Protein AF-X7ZCA7-F1 (afdb_monomer)

InterPro domains:
  IPR000358 Ribonucleotide reductase small subunit family [PF00268] (28-206)
  IPR009078 Ferritin-like superfamily [SSF47240] (17-208)
  IPR012348 Ribonucleotide reductase-like [G3DSA:1.10.620.20] (4-210)
  IPR033908 R2-like ligand binding oxidase [cd07911] (12-208)

Secondary structure (DSSP, 8-state):
------GGGSTT---TTSHHHHHHHHHHHT---GGGS--TTHHHHHHHS-HHHHHHHHHHHHHHHHHHHHHHHHTHHHHHHHHHTT-HHHHHHHHHHHHHHHHHHHHHHHHHHHHT--S--THHHHT-HHHHHIIIIIHHHHHHGGGT---HHHHHHHHIIIIIIIIIIIIHHHHHHHHHHHGGGT--HHHHHHHHHHHHHHHHHTT-----TT-PPPP-----------

Nearest PDB structures (foldseek):
  3ee4-assembly1_A-2  TM=1.002E+00  e=1.181E-22  Mycobacterium tuberculosis
  4ac8-assembly2_A  TM=1.002E+00  e=4.880E-22  Mycobacterium tuberculosis H37Rv
  7qbp-assembly1_A-2  TM=9.976E-01  e=2.025E-20  Saccharopolyspora erythraea NRRL 2338
  6f6l-assembly1_B  TM=9.578E-01  e=8.212E-13  Geobacillus kaustophilus HTA426
  6qk1-assembly1_A-2  TM=9.567E-01  e=2.381E-12  Geobacillus kaustophilus HTA426

Organism: NCBI:txid1299334

Foldseek 3Di:
DDDDDDQQPDPPGDDCVDLLNVLVVVCVVLPDALVPQDQQQQQVLLVVDDPVLNLVVLLLLLLQLLLLVLLLVLLVLVLVLCVVVVNVSNNSSSVSLSVLSVSLNVNSVVNCVSNPPDDDSVVSCPPPVVSCCLRVPQQNVLRVVSVVPSDPVSLQSNCCSRLCPSLVPVLVVSLVVLCVSPVVVVHRSSSPVSSVSSVSSSVSSNVDGPDDPPPDPPPPDPPDDDDDDD

Structure (mmCIF, N/CA/C/O backbone):
data_AF-X7ZCA7-F1
#
_entry.id   AF-X7ZCA7-F1
#
loop_
_atom_site.group_PDB
_atom_site.id
_atom_site.type_symbol
_atom_site.label_atom_id
_atom_site.label_alt_id
_atom_site.label_comp_id
_atom_site.label_asym_id
_atom_site.label_entity_id
_atom_site.label_seq_id
_atom_site.pdbx_PDB_ins_code
_atom_site.Cartn_x
_atom_site.Cartn_y
_atom_site.Cartn_z
_atom_site.occupancy
_atom_site.B_iso_or_equiv
_atom_site.auth_seq_id
_atom_site.auth_comp_id
_atom_site.auth_asym_id
_atom_site.auth_atom_id
_atom_site.pdbx_PDB_model_num
ATOM 1 N N . MET A 1 1 ? 6.785 5.639 -26.277 1.00 62.44 1 MET A N 1
ATOM 2 C CA . MET A 1 1 ? 7.451 4.609 -27.114 1.00 62.44 1 MET A CA 1
ATOM 3 C C . MET A 1 1 ? 6.426 3.811 -27.917 1.00 62.44 1 MET A C 1
ATOM 5 O O . MET A 1 1 ? 5.410 3.411 -27.356 1.00 62.44 1 MET A O 1
ATOM 9 N N . THR A 1 2 ? 6.688 3.549 -29.200 1.00 85.56 2 THR A N 1
ATOM 10 C CA . THR A 1 2 ? 5.848 2.678 -30.049 1.00 85.56 2 THR A CA 1
ATOM 11 C C . THR A 1 2 ? 6.243 1.212 -29.846 1.00 85.56 2 THR A C 1
ATOM 13 O O . THR A 1 2 ? 7.428 0.892 -29.832 1.00 85.56 2 THR A O 1
ATOM 16 N N . ARG A 1 3 ? 5.269 0.309 -29.674 1.00 94.31 3 ARG A N 1
ATOM 17 C CA . ARG A 1 3 ? 5.522 -1.132 -29.492 1.00 94.31 3 ARG A CA 1
ATOM 18 C C . ARG A 1 3 ? 6.069 -1.746 -30.784 1.00 94.31 3 ARG A C 1
ATOM 20 O O . ARG A 1 3 ? 5.435 -1.624 -31.825 1.00 94.31 3 ARG A O 1
ATOM 27 N N . THR A 1 4 ? 7.205 -2.439 -30.706 1.00 94.44 4 THR A N 1
ATOM 28 C CA . THR A 1 4 ? 7.854 -3.080 -31.870 1.00 94.44 4 THR A CA 1
ATOM 29 C C . THR A 1 4 ? 8.024 -4.594 -31.729 1.00 94.44 4 THR A C 1
ATOM 31 O O . THR A 1 4 ? 8.228 -5.276 -32.730 1.00 94.44 4 THR A O 1
ATOM 34 N N . ARG A 1 5 ? 7.953 -5.134 -30.504 1.00 94.50 5 ARG A N 1
ATOM 35 C CA . ARG A 1 5 ? 8.133 -6.560 -30.178 1.00 94.50 5 ARG A CA 1
ATOM 36 C C . ARG A 1 5 ? 7.235 -6.970 -29.005 1.00 94.50 5 ARG A C 1
ATOM 38 O O . ARG A 1 5 ? 6.673 -6.110 -28.329 1.00 94.50 5 ARG A O 1
ATOM 45 N N . TYR A 1 6 ? 7.143 -8.278 -28.763 1.00 96.81 6 TYR A N 1
ATOM 46 C CA . TYR A 1 6 ? 6.406 -8.878 -27.648 1.00 96.81 6 TYR A CA 1
ATOM 47 C C . TYR A 1 6 ? 7.334 -9.805 -26.856 1.00 96.81 6 TYR A C 1
ATOM 49 O O . TYR A 1 6 ? 7.776 -10.822 -27.389 1.00 96.81 6 TYR A O 1
ATOM 57 N N . GLY A 1 7 ? 7.635 -9.458 -25.597 1.00 94.44 7 GLY A N 1
ATOM 58 C CA . GLY A 1 7 ? 8.550 -10.233 -24.745 1.00 94.44 7 GLY A CA 1
ATOM 59 C C . GLY A 1 7 ? 8.069 -11.662 -24.473 1.00 94.44 7 GLY A C 1
ATOM 60 O O . GLY A 1 7 ? 8.870 -12.588 -24.444 1.00 94.44 7 GLY A O 1
ATOM 61 N N . SER A 1 8 ? 6.752 -11.864 -24.390 1.00 97.50 8 SER A N 1
ATOM 62 C CA . SER A 1 8 ? 6.128 -13.180 -24.201 1.00 97.50 8 SER A CA 1
ATOM 63 C C . SER A 1 8 ? 6.289 -14.138 -25.389 1.00 97.50 8 SER A C 1
ATOM 65 O O . SER A 1 8 ? 6.090 -15.338 -25.224 1.00 97.50 8 SER A O 1
ATOM 67 N N . LEU A 1 9 ? 6.648 -13.632 -26.575 1.00 97.94 9 LEU A N 1
ATOM 68 C CA . LEU A 1 9 ? 6.869 -14.432 -27.787 1.00 97.94 9 LEU A CA 1
ATOM 69 C C . LEU A 1 9 ? 8.359 -14.711 -28.051 1.00 97.94 9 LEU A C 1
ATOM 71 O O . LEU A 1 9 ? 8.707 -15.255 -29.100 1.00 97.94 9 LEU A O 1
ATOM 75 N N . ALA A 1 10 ? 9.254 -14.308 -27.143 1.00 96.50 10 ALA A N 1
ATOM 76 C CA . ALA A 1 10 ? 10.680 -14.576 -27.272 1.00 96.50 10 ALA A CA 1
ATOM 77 C C . ALA A 1 10 ? 10.978 -16.086 -27.196 1.00 96.50 10 ALA A C 1
ATOM 79 O O . ALA A 1 10 ? 10.265 -16.854 -26.547 1.00 96.50 10 ALA A O 1
ATOM 80 N N . ALA A 1 11 ? 12.058 -16.521 -27.851 1.00 96.81 11 ALA A N 1
ATOM 81 C CA . ALA A 1 11 ? 12.520 -17.903 -27.756 1.00 96.81 11 ALA A CA 1
ATOM 82 C C . ALA A 1 11 ? 12.809 -18.271 -26.289 1.00 96.81 11 ALA A C 1
ATOM 84 O O . ALA A 1 11 ? 13.478 -17.520 -25.586 1.00 96.81 11 ALA A O 1
ATOM 85 N N . GLY A 1 12 ? 12.300 -19.420 -25.838 1.00 95.25 12 GLY A N 1
ATOM 86 C CA . GLY A 1 12 ? 12.395 -19.850 -24.437 1.00 95.25 12 GLY A CA 1
ATOM 87 C C . GLY A 1 12 ? 11.300 -19.298 -23.513 1.00 95.25 12 GLY A C 1
ATOM 88 O O . GLY A 1 12 ? 11.184 -19.778 -22.391 1.00 95.25 12 GLY A O 1
ATOM 89 N N . GLY A 1 13 ? 10.458 -18.369 -23.981 1.00 97.00 13 GLY A N 1
ATOM 90 C CA . GLY A 1 13 ? 9.348 -17.818 -23.202 1.00 97.00 13 GLY A CA 1
ATOM 91 C C . GLY A 1 13 ? 9.799 -16.990 -21.994 1.00 97.00 13 GLY A C 1
ATOM 92 O O . GLY A 1 13 ? 10.860 -16.366 -22.005 1.00 97.00 13 GLY A O 1
ATOM 93 N N . LEU A 1 14 ? 8.966 -16.959 -20.951 1.00 97.44 14 LEU A N 1
ATOM 94 C CA . LEU A 1 14 ? 9.280 -16.291 -19.686 1.00 97.44 14 LEU A CA 1
ATOM 95 C C . LEU A 1 14 ? 10.191 -17.164 -18.814 1.00 97.44 14 LEU A C 1
ATOM 97 O O . LEU A 1 14 ? 9.970 -18.367 -18.675 1.00 97.44 14 LEU A O 1
ATOM 101 N N . ASN A 1 15 ? 11.178 -16.543 -18.168 1.00 96.69 15 ASN A N 1
ATOM 102 C CA . ASN A 1 15 ? 12.024 -17.220 -17.190 1.00 96.69 15 ASN A CA 1
ATOM 103 C C . ASN A 1 15 ? 11.333 -17.279 -15.817 1.00 96.69 15 ASN A C 1
ATOM 105 O O . ASN A 1 15 ? 11.525 -16.390 -14.985 1.00 96.69 15 ASN A O 1
ATOM 109 N N . TRP A 1 16 ? 10.565 -18.338 -15.565 1.00 97.19 16 TRP A N 1
ATOM 110 C CA . TRP A 1 16 ? 9.874 -18.559 -14.287 1.00 97.19 16 TRP A CA 1
ATOM 111 C C . TRP A 1 16 ? 10.811 -18.716 -13.078 1.00 97.19 16 TRP A C 1
ATOM 113 O O . TRP A 1 16 ? 10.356 -18.605 -11.943 1.00 97.19 16 TRP A O 1
ATOM 123 N N . ASP A 1 17 ? 12.114 -18.920 -13.298 1.00 96.62 17 ASP A N 1
ATOM 124 C CA . ASP A 1 17 ? 13.115 -18.940 -12.230 1.00 96.62 17 ASP A CA 1
ATOM 125 C C . ASP A 1 17 ? 13.636 -17.554 -11.834 1.00 96.62 17 ASP A C 1
ATOM 127 O O . ASP A 1 17 ? 14.346 -17.441 -10.826 1.00 96.62 17 ASP A O 1
ATOM 131 N N . SER A 1 18 ? 13.291 -16.509 -12.592 1.00 96.12 18 SER A N 1
ATOM 132 C CA . SER A 1 18 ? 13.628 -15.126 -12.253 1.00 96.12 18 SER A CA 1
ATOM 133 C C . SER A 1 18 ? 12.924 -14.676 -10.971 1.00 96.12 18 SER A C 1
ATOM 135 O O . SER A 1 18 ? 11.798 -15.085 -10.684 1.00 96.12 18 SER A O 1
ATOM 137 N N . LEU A 1 19 ? 13.595 -13.815 -10.202 1.00 96.94 19 LEU A N 1
ATOM 138 C CA . LEU A 1 19 ? 13.071 -13.278 -8.948 1.00 96.94 19 LEU A CA 1
ATOM 139 C C . LEU A 1 19 ? 11.666 -12.656 -9.088 1.00 96.94 19 LEU A C 1
ATOM 141 O O . LEU A 1 19 ? 10.782 -13.127 -8.375 1.00 96.94 19 LEU A O 1
ATOM 145 N N . PRO A 1 20 ? 11.395 -11.699 -10.003 1.00 97.81 20 PRO A N 1
ATOM 146 C CA . PRO A 1 20 ? 10.077 -11.064 -10.078 1.00 97.81 20 PRO A CA 1
ATOM 147 C C . PRO A 1 20 ? 8.953 -12.063 -10.381 1.00 97.81 20 PRO A C 1
ATOM 149 O O . PRO A 1 20 ? 7.878 -11.973 -9.799 1.00 97.81 20 PRO A O 1
ATOM 152 N N . LEU A 1 21 ? 9.194 -13.082 -11.215 1.00 98.31 21 LEU A N 1
ATOM 153 C CA . LEU A 1 21 ? 8.172 -14.094 -11.503 1.00 98.31 21 LEU A CA 1
ATOM 154 C C . LEU A 1 21 ? 7.984 -15.101 -10.360 1.00 98.31 21 LEU A C 1
ATOM 156 O O . LEU A 1 21 ? 6.867 -15.575 -10.155 1.00 98.31 21 LEU A O 1
ATOM 160 N N . LYS A 1 22 ? 9.026 -15.387 -9.569 1.00 98.44 22 LYS A N 1
ATOM 161 C CA . LYS A 1 22 ? 8.881 -16.139 -8.312 1.00 98.44 22 LYS A CA 1
ATOM 162 C C . LYS A 1 22 ? 8.061 -15.365 -7.285 1.00 98.44 22 LYS A C 1
ATOM 164 O O . LYS A 1 22 ? 7.200 -15.965 -6.645 1.00 98.44 22 LYS A O 1
ATOM 169 N N . LEU A 1 23 ? 8.297 -14.058 -7.151 1.00 98.50 23 LEU A N 1
ATOM 170 C CA . LEU A 1 23 ? 7.502 -13.190 -6.282 1.00 98.50 23 LEU A CA 1
ATOM 171 C C . LEU A 1 23 ? 6.047 -13.126 -6.763 1.00 98.50 23 LEU A C 1
ATOM 173 O O . LEU A 1 23 ? 5.154 -13.362 -5.958 1.00 98.50 23 LEU A O 1
ATOM 177 N N . PHE A 1 24 ? 5.818 -12.962 -8.072 1.00 98.75 24 PHE A N 1
ATOM 178 C CA . PHE A 1 24 ? 4.481 -12.938 -8.677 1.00 98.75 24 PHE A CA 1
ATOM 179 C C . PHE A 1 24 ? 3.675 -14.219 -8.405 1.00 98.75 24 PHE A C 1
ATOM 181 O O . PHE A 1 24 ? 2.517 -14.181 -7.984 1.00 98.75 24 PHE A O 1
ATOM 188 N N . VAL A 1 25 ? 4.296 -15.386 -8.612 1.00 98.62 25 VAL A N 1
ATOM 189 C CA . VAL A 1 25 ? 3.688 -16.685 -8.276 1.00 98.62 25 VAL A CA 1
ATOM 190 C C . VAL A 1 25 ? 3.482 -16.822 -6.764 1.00 98.62 25 VAL A C 1
ATOM 192 O O . VAL A 1 25 ? 2.468 -17.369 -6.333 1.00 98.62 25 VAL A O 1
ATOM 195 N N . GLY A 1 26 ? 4.411 -16.302 -5.961 1.00 98.56 26 GLY A N 1
ATOM 196 C CA . GLY A 1 26 ? 4.306 -16.258 -4.506 1.00 98.56 26 GLY A CA 1
ATOM 197 C C . GLY A 1 26 ? 3.101 -15.453 -4.017 1.00 98.56 26 GLY A C 1
ATOM 198 O O . GLY A 1 26 ? 2.371 -15.953 -3.164 1.00 98.56 26 GLY A O 1
ATOM 199 N N . GLY A 1 27 ? 2.864 -14.264 -4.578 1.00 98.69 27 GLY A N 1
ATOM 200 C CA . GLY A 1 27 ? 1.691 -13.440 -4.275 1.00 98.69 27 GLY A CA 1
ATOM 201 C C . GLY A 1 27 ? 0.391 -14.117 -4.691 1.00 98.69 27 GLY A C 1
ATOM 202 O O . GLY A 1 27 ? -0.530 -14.217 -3.887 1.00 98.69 27 GLY A O 1
ATOM 203 N N . ASN A 1 28 ? 0.355 -14.749 -5.871 1.00 98.75 28 ASN A N 1
ATOM 204 C CA . ASN A 1 28 ? -0.810 -15.536 -6.301 1.00 98.75 28 ASN A CA 1
ATOM 205 C C . ASN A 1 28 ? -1.147 -16.664 -5.311 1.00 98.75 28 ASN A C 1
ATOM 207 O O . ASN A 1 28 ? -2.312 -16.903 -5.006 1.00 98.75 28 ASN A O 1
ATOM 211 N N . ALA A 1 29 ? -0.132 -17.367 -4.800 1.00 98.50 29 ALA A N 1
ATOM 212 C CA . ALA A 1 29 ? -0.317 -18.472 -3.860 1.00 98.50 29 ALA A CA 1
ATOM 213 C C . ALA A 1 29 ? -0.713 -18.019 -2.444 1.00 98.50 29 ALA A C 1
ATOM 215 O O . ALA A 1 29 ? -1.224 -18.828 -1.669 1.00 98.50 29 ALA A O 1
ATOM 216 N N . LYS A 1 30 ? -0.449 -16.756 -2.095 1.00 98.31 30 LYS A N 1
ATOM 217 C CA . LYS A 1 30 ? -0.707 -16.168 -0.772 1.00 98.31 30 LYS A CA 1
ATOM 218 C C . LYS A 1 30 ? -1.771 -15.073 -0.794 1.00 98.31 30 LYS A C 1
ATOM 220 O O . LYS A 1 30 ? -1.897 -14.338 0.183 1.00 98.31 30 LYS A O 1
ATOM 225 N N . PHE A 1 31 ? -2.529 -14.980 -1.883 1.00 98.69 31 PHE A N 1
ATOM 226 C CA . PHE A 1 31 ? -3.620 -14.030 -2.013 1.00 98.69 31 PHE A CA 1
ATOM 227 C C . PHE A 1 31 ? -4.588 -14.137 -0.825 1.00 98.69 31 PHE A C 1
ATOM 229 O O . PHE A 1 31 ? -4.896 -15.234 -0.350 1.00 98.69 31 PHE A O 1
ATOM 236 N N . TRP A 1 32 ? -5.077 -12.989 -0.369 1.00 98.75 32 TRP A N 1
ATOM 237 C CA . TRP A 1 32 ? -6.067 -12.864 0.692 1.00 98.75 32 TRP A CA 1
ATOM 238 C C . TRP A 1 32 ? -7.084 -11.785 0.317 1.00 98.75 32 TRP A C 1
ATOM 240 O O . TRP A 1 32 ? -6.724 -10.778 -0.297 1.00 98.75 32 TRP A O 1
ATOM 250 N N . ASP A 1 33 ? -8.345 -12.005 0.682 1.00 98.62 33 ASP A N 1
ATOM 251 C CA . ASP A 1 33 ? -9.438 -11.062 0.450 1.00 98.62 33 ASP A CA 1
ATOM 252 C C . ASP A 1 33 ? -9.666 -10.212 1.716 1.00 98.62 33 ASP A C 1
ATOM 254 O O . ASP A 1 33 ? -9.866 -10.782 2.794 1.00 98.62 33 ASP A O 1
ATOM 258 N N . PRO A 1 34 ? -9.645 -8.867 1.641 1.00 98.62 34 PRO A N 1
ATOM 259 C CA . PRO A 1 34 ? -10.009 -8.011 2.769 1.00 98.62 34 PRO A CA 1
ATOM 260 C C . PRO A 1 34 ? -11.398 -8.302 3.349 1.00 98.62 34 PRO A C 1
ATOM 262 O O . PRO A 1 34 ? -11.607 -8.080 4.538 1.00 98.62 34 PRO A O 1
ATOM 265 N N . ALA A 1 35 ? -12.336 -8.808 2.540 1.00 96.94 35 ALA A N 1
ATOM 266 C CA . ALA A 1 35 ? -13.682 -9.157 2.988 1.00 96.94 35 ALA A CA 1
ATOM 267 C C . ALA A 1 35 ? -13.722 -10.377 3.928 1.00 96.94 35 ALA A C 1
ATOM 269 O O . ALA A 1 35 ? -14.706 -10.550 4.647 1.00 96.94 35 ALA A O 1
ATOM 270 N N . ASP A 1 36 ? -12.667 -11.199 3.950 1.00 98.50 36 ASP A N 1
ATOM 271 C CA . ASP A 1 36 ? -12.552 -12.353 4.852 1.00 98.50 36 ASP A CA 1
ATOM 272 C C . ASP A 1 36 ? -12.064 -11.964 6.261 1.00 98.50 36 ASP A C 1
ATOM 274 O O . ASP A 1 36 ? -12.012 -12.815 7.155 1.00 98.50 36 ASP A O 1
ATOM 278 N N . ILE A 1 37 ? -11.670 -10.703 6.476 1.00 98.81 37 ILE A N 1
ATOM 279 C CA . ILE A 1 37 ? -11.225 -10.212 7.784 1.00 98.81 37 ILE A CA 1
ATOM 280 C C . ILE A 1 37 ? -12.446 -9.832 8.624 1.00 98.81 37 ILE A C 1
ATOM 282 O O . ILE A 1 37 ? -13.248 -8.976 8.250 1.00 98.81 37 ILE A O 1
ATOM 286 N N . ASP A 1 38 ? -12.572 -10.460 9.792 1.00 98.69 38 ASP A N 1
ATOM 287 C CA . ASP A 1 38 ? -13.660 -10.185 10.727 1.00 98.69 38 ASP A CA 1
ATOM 288 C C . ASP A 1 38 ? -13.339 -8.965 11.603 1.00 98.69 38 ASP A C 1
ATOM 290 O O . ASP A 1 38 ? -12.579 -9.050 12.569 1.00 98.69 38 ASP A O 1
ATOM 294 N N . PHE A 1 39 ? -13.957 -7.829 11.276 1.00 98.81 39 PHE A N 1
ATOM 295 C CA . PHE A 1 39 ? -13.878 -6.597 12.067 1.00 98.81 39 PHE A CA 1
ATOM 296 C C . PHE A 1 39 ? -15.006 -6.451 13.100 1.00 98.81 39 PHE A C 1
ATOM 298 O O . PHE A 1 39 ? -15.094 -5.416 13.761 1.00 98.81 39 PHE A O 1
ATOM 305 N N . SER A 1 40 ? -15.897 -7.438 13.252 1.00 98.06 40 SER A N 1
ATOM 306 C CA . SER A 1 40 ? -17.126 -7.286 14.049 1.00 98.06 40 SER A CA 1
ATOM 307 C C . SER A 1 40 ? -16.874 -6.971 15.525 1.00 98.06 40 SER A C 1
ATOM 309 O O . SER A 1 40 ? -17.678 -6.277 16.145 1.00 98.06 40 SER A O 1
ATOM 311 N N . ARG A 1 41 ? -15.745 -7.428 16.078 1.00 98.19 41 ARG A N 1
ATOM 312 C CA . ARG A 1 41 ? -15.339 -7.154 17.463 1.00 98.19 41 ARG A CA 1
ATOM 313 C C . ARG A 1 41 ? -14.561 -5.844 17.632 1.00 98.19 41 ARG A C 1
ATOM 315 O O . ARG A 1 41 ? -14.522 -5.301 18.735 1.00 98.19 41 ARG A O 1
ATOM 322 N N . ASP A 1 42 ? -13.949 -5.322 16.571 1.00 98.75 42 ASP A N 1
ATOM 323 C CA . ASP A 1 42 ? -13.020 -4.191 16.681 1.00 98.75 42 ASP A CA 1
ATOM 324 C C . ASP A 1 42 ? -13.710 -2.925 17.199 1.00 98.75 42 ASP A C 1
ATOM 326 O O . ASP A 1 42 ? -13.086 -2.155 17.922 1.00 98.75 42 ASP A O 1
ATOM 330 N N . ARG A 1 43 ? -15.005 -2.732 16.913 1.00 98.56 43 ARG A N 1
ATOM 331 C CA . ARG A 1 43 ? -15.783 -1.603 17.446 1.00 98.56 43 ARG A CA 1
ATOM 332 C C . ARG A 1 43 ? -15.932 -1.646 18.967 1.00 98.56 43 ARG A C 1
ATOM 334 O O . ARG A 1 43 ? -15.708 -0.630 19.619 1.00 98.56 43 ARG A O 1
ATOM 341 N N . ASP A 1 44 ? -16.279 -2.799 19.529 1.00 98.50 44 ASP A N 1
ATOM 342 C CA . ASP A 1 44 ? -16.464 -2.939 20.978 1.00 98.50 44 ASP A CA 1
ATOM 343 C C . ASP A 1 44 ? -15.135 -2.703 21.713 1.00 98.50 44 ASP A C 1
ATOM 345 O O . ASP A 1 44 ? -15.071 -1.973 22.708 1.00 98.50 44 ASP A O 1
ATOM 349 N N . ASP A 1 45 ? -14.044 -3.265 21.180 1.00 98.56 45 ASP A N 1
ATOM 350 C CA . ASP A 1 45 ? -12.698 -3.027 21.698 1.00 98.56 45 ASP A CA 1
ATOM 351 C C . ASP A 1 45 ? -12.317 -1.532 21.560 1.00 98.56 45 ASP A C 1
ATOM 353 O O . ASP A 1 45 ? -11.767 -0.950 22.498 1.00 98.56 45 ASP A O 1
ATOM 357 N N . TRP A 1 46 ? -12.653 -0.880 20.440 1.00 98.62 46 TRP A N 1
ATOM 358 C CA . TRP A 1 46 ? -12.391 0.544 20.177 1.00 98.62 46 TRP A CA 1
ATOM 359 C C . TRP A 1 46 ? -13.109 1.490 21.148 1.00 98.62 46 TRP A C 1
ATOM 361 O O . TRP A 1 46 ? -12.522 2.457 21.647 1.00 98.62 46 TRP A O 1
ATOM 371 N N . GLU A 1 47 ? -14.373 1.213 21.458 1.00 98.25 47 GLU A N 1
ATOM 372 C CA . GLU A 1 47 ? -15.159 1.997 22.416 1.00 98.25 47 GLU A CA 1
ATOM 373 C C . GLU A 1 47 ? -14.637 1.837 23.852 1.00 98.25 47 GLU A C 1
ATOM 375 O O . GLU A 1 47 ? -14.729 2.774 24.649 1.00 98.25 47 GLU A O 1
ATOM 380 N N . SER A 1 48 ? -13.998 0.703 24.166 1.00 97.56 48 SER A N 1
ATOM 381 C CA . SER A 1 48 ? -13.364 0.462 25.470 1.00 97.56 48 SER A CA 1
ATOM 382 C C . SER A 1 48 ? -12.063 1.247 25.699 1.00 97.56 48 SER A C 1
ATOM 384 O O . SER A 1 48 ? -11.629 1.403 26.844 1.00 97.56 48 SER A O 1
ATOM 386 N N . LEU A 1 49 ? -11.438 1.755 24.629 1.00 98.06 49 LEU A N 1
ATOM 387 C CA . LEU A 1 49 ? -10.230 2.574 24.716 1.00 98.06 49 LEU A CA 1
ATOM 388 C C . LEU A 1 49 ? -10.517 3.941 25.355 1.00 98.06 49 LEU A C 1
ATOM 390 O O . LEU A 1 49 ? -11.625 4.481 25.313 1.00 98.06 49 LEU A O 1
ATOM 394 N N . THR A 1 50 ? -9.486 4.554 25.921 1.00 98.25 50 THR A N 1
ATOM 395 C CA . THR A 1 50 ? -9.532 5.970 26.296 1.00 98.25 50 THR A CA 1
ATOM 396 C C . THR A 1 50 ? -9.521 6.857 25.049 1.00 98.25 50 THR A C 1
ATOM 398 O O . THR A 1 50 ? -9.064 6.460 23.978 1.00 98.25 50 THR A O 1
ATOM 401 N N . GLU A 1 51 ? -9.978 8.102 25.188 1.00 97.94 51 GLU A N 1
ATOM 402 C CA . GLU A 1 51 ? -9.931 9.095 24.106 1.00 97.94 51 GLU A CA 1
ATOM 403 C C . GLU A 1 51 ? -8.512 9.283 23.553 1.00 97.94 51 GLU A C 1
ATOM 405 O O . GLU A 1 51 ? -8.316 9.294 22.344 1.00 97.94 51 GLU A O 1
ATOM 410 N N . ARG A 1 52 ? -7.507 9.334 24.435 1.00 97.81 52 ARG A N 1
ATOM 411 C CA . ARG A 1 52 ? -6.099 9.467 24.044 1.00 97.81 52 ARG A CA 1
ATOM 412 C C . ARG A 1 52 ? -5.582 8.256 23.264 1.00 97.81 52 ARG A C 1
ATOM 414 O O . ARG A 1 52 ? -4.777 8.419 22.354 1.00 97.81 52 ARG A O 1
ATOM 421 N N . GLU A 1 53 ? -5.992 7.048 23.641 1.00 97.88 53 GLU A N 1
ATOM 422 C CA . GLU A 1 53 ? -5.607 5.835 22.912 1.00 97.88 53 GLU A CA 1
ATOM 423 C C . GLU A 1 53 ? -6.251 5.793 21.528 1.00 97.88 53 GLU A C 1
ATOM 425 O O . GLU A 1 53 ? -5.559 5.473 20.563 1.00 97.88 53 GLU A O 1
ATOM 430 N N . ARG A 1 54 ? -7.534 6.173 21.422 1.00 98.38 54 ARG A N 1
ATOM 431 C CA . ARG A 1 54 ? -8.197 6.329 20.123 1.00 98.38 54 ARG A CA 1
ATOM 432 C C . ARG A 1 54 ? -7.515 7.386 19.269 1.00 98.38 54 ARG A C 1
ATOM 434 O O . ARG A 1 54 ? -7.231 7.103 18.119 1.00 98.38 54 ARG A O 1
ATOM 441 N N . ASP A 1 55 ? -7.187 8.554 19.819 1.00 97.88 55 ASP A N 1
ATOM 442 C CA . ASP A 1 55 ? -6.500 9.616 19.072 1.00 97.88 55 ASP A CA 1
ATOM 443 C C . ASP A 1 55 ? -5.165 9.137 18.482 1.00 97.88 55 ASP A C 1
ATOM 445 O O . ASP A 1 55 ? -4.893 9.329 17.297 1.00 97.88 55 ASP A O 1
ATOM 449 N N . TYR A 1 56 ? -4.356 8.437 19.283 1.00 97.44 56 TYR A N 1
ATOM 450 C CA . TYR A 1 56 ? -3.079 7.897 18.819 1.00 97.44 56 TYR A CA 1
ATOM 451 C C . TYR A 1 56 ? -3.256 6.802 17.758 1.00 97.44 56 TYR A C 1
ATOM 453 O O . TYR A 1 56 ? -2.548 6.800 16.752 1.00 97.44 56 TYR A O 1
ATOM 461 N N . ALA A 1 57 ? -4.207 5.886 17.957 1.00 98.12 57 ALA A N 1
ATOM 462 C CA . ALA A 1 57 ? -4.491 4.823 16.997 1.00 98.12 57 ALA A CA 1
ATOM 463 C C . ALA A 1 57 ? -5.086 5.368 15.685 1.00 98.12 57 ALA A C 1
ATOM 465 O O . ALA A 1 57 ? -4.705 4.907 14.612 1.00 98.12 57 ALA A O 1
ATOM 466 N N . THR A 1 58 ? -5.955 6.383 15.750 1.00 98.50 58 THR A N 1
ATOM 467 C CA . THR A 1 58 ? -6.486 7.078 14.570 1.00 98.50 58 THR A CA 1
ATOM 468 C C . THR A 1 58 ? -5.369 7.784 13.816 1.00 98.50 58 THR A C 1
ATOM 470 O O . THR A 1 58 ? -5.293 7.636 12.601 1.00 98.50 58 THR A O 1
ATOM 473 N N . ARG A 1 59 ? -4.467 8.490 14.514 1.00 98.44 59 ARG A N 1
ATOM 474 C CA . ARG A 1 59 ? -3.302 9.129 13.888 1.00 98.44 59 ARG A CA 1
ATOM 475 C C . ARG A 1 59 ? -2.435 8.116 13.148 1.00 98.44 59 ARG A C 1
ATOM 477 O O . ARG A 1 59 ? -2.164 8.306 11.969 1.00 98.44 59 ARG A O 1
ATOM 484 N N . LEU A 1 60 ? 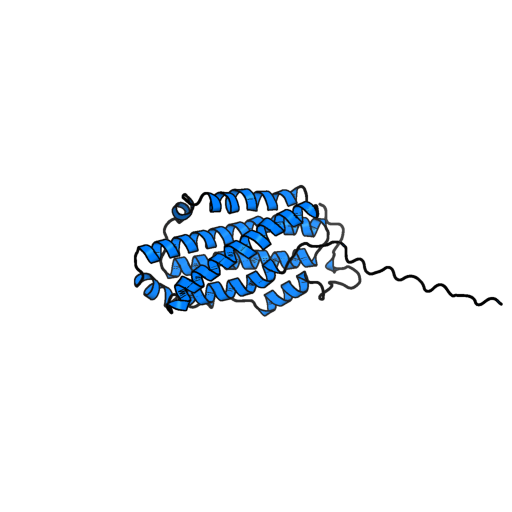-2.067 7.021 13.815 1.00 98.50 60 LEU A N 1
ATOM 485 C CA . LEU A 1 60 ? -1.269 5.957 13.205 1.00 98.50 60 LEU A CA 1
ATOM 486 C C . LEU A 1 60 ? -1.980 5.351 11.985 1.00 98.50 60 LEU A C 1
ATOM 488 O O . LEU A 1 60 ? -1.352 5.114 10.958 1.00 98.50 60 LEU A O 1
ATOM 492 N N . CYS A 1 61 ? -3.293 5.122 12.073 1.00 98.69 61 CYS A N 1
ATOM 493 C CA . CYS A 1 61 ? -4.068 4.612 10.948 1.00 98.69 61 CYS A CA 1
ATOM 494 C C . CYS A 1 61 ? -4.162 5.619 9.791 1.00 98.69 61 CYS A C 1
ATOM 496 O O . CYS A 1 61 ? -4.143 5.199 8.637 1.00 98.69 61 CYS A O 1
ATOM 498 N N . ALA A 1 62 ? -4.255 6.920 10.083 1.00 98.69 62 ALA A N 1
ATOM 499 C CA . ALA A 1 62 ? -4.259 7.986 9.084 1.00 98.69 62 ALA A CA 1
ATOM 500 C C . ALA A 1 62 ? -2.918 8.056 8.336 1.00 98.69 62 ALA A C 1
ATOM 502 O O . ALA A 1 62 ? -2.912 8.155 7.112 1.00 98.69 62 ALA A O 1
ATOM 503 N N . GLU A 1 63 ? -1.795 7.938 9.053 1.00 98.75 63 GLU A N 1
ATOM 504 C CA . GLU A 1 63 ? -0.457 7.850 8.453 1.00 98.75 63 GLU A CA 1
ATOM 505 C C . GLU A 1 63 ? -0.326 6.624 7.533 1.00 98.75 63 GLU A C 1
ATOM 507 O O . GLU A 1 63 ? 0.180 6.754 6.419 1.00 98.75 63 GLU A O 1
ATOM 512 N N . PHE A 1 64 ? -0.822 5.456 7.963 1.00 98.75 64 PHE A N 1
ATOM 513 C CA . PHE A 1 64 ? -0.810 4.240 7.145 1.00 98.75 64 PHE A CA 1
ATOM 514 C C . PHE A 1 64 ? -1.673 4.371 5.895 1.00 98.75 64 PHE A C 1
ATOM 516 O O . PHE A 1 64 ? -1.148 4.250 4.800 1.00 98.75 64 PHE A O 1
ATOM 523 N N . ILE A 1 65 ? -2.973 4.654 6.026 1.00 98.81 65 ILE A N 1
ATOM 524 C CA . ILE A 1 65 ? -3.882 4.655 4.868 1.00 98.81 65 ILE A CA 1
ATOM 525 C C . ILE A 1 65 ? -3.478 5.685 3.805 1.00 98.81 65 ILE A C 1
ATOM 527 O O . ILE A 1 65 ? -3.572 5.390 2.616 1.00 98.81 65 ILE A O 1
ATOM 531 N N . ALA A 1 66 ? -2.994 6.864 4.217 1.00 98.81 66 ALA A N 1
ATOM 532 C CA . ALA A 1 66 ? -2.471 7.864 3.289 1.00 98.81 66 ALA A CA 1
ATOM 533 C C . ALA A 1 66 ? -1.134 7.425 2.665 1.00 98.81 66 ALA A C 1
ATOM 535 O O . ALA A 1 66 ? -0.888 7.712 1.494 1.00 98.81 66 ALA A O 1
ATOM 536 N N . GLY A 1 67 ? -0.312 6.681 3.412 1.00 98.75 67 GLY A N 1
ATOM 537 C CA . GLY A 1 67 ? 0.907 6.052 2.914 1.00 98.75 67 GLY A CA 1
ATOM 538 C C . GLY A 1 67 ? 0.598 5.011 1.841 1.00 98.75 67 GLY A C 1
ATOM 539 O O . GLY A 1 67 ? 1.110 5.149 0.735 1.00 98.75 67 GLY A O 1
ATOM 540 N N . GLU A 1 68 ? -0.309 4.067 2.124 1.00 98.88 68 GLU A N 1
ATOM 541 C CA . GLU A 1 68 ? -0.735 3.019 1.179 1.00 98.88 68 GLU A CA 1
ATOM 542 C C . GLU A 1 68 ? -1.323 3.632 -0.105 1.00 98.88 68 GLU A C 1
ATOM 544 O O . GLU A 1 68 ? -1.071 3.175 -1.223 1.00 98.88 68 GLU A O 1
ATOM 549 N N . GLU A 1 69 ? -2.096 4.715 0.027 1.00 98.88 69 GLU A N 1
ATOM 550 C CA . GLU A 1 69 ? -2.618 5.445 -1.130 1.00 98.88 69 GLU A CA 1
ATOM 551 C C . GLU A 1 69 ? -1.493 6.096 -1.953 1.00 98.88 69 GLU A C 1
ATOM 553 O O . GLU A 1 69 ? -1.533 6.053 -3.188 1.00 98.88 69 GLU A O 1
ATOM 558 N N . ALA A 1 70 ? -0.501 6.706 -1.297 1.00 98.81 70 ALA A N 1
ATOM 559 C CA . ALA A 1 70 ? 0.633 7.335 -1.968 1.00 98.81 70 ALA A CA 1
ATOM 560 C C . ALA A 1 70 ? 1.454 6.300 -2.744 1.00 98.81 70 ALA A C 1
ATOM 562 O O . ALA A 1 70 ? 1.661 6.455 -3.946 1.00 98.81 70 ALA A O 1
ATOM 563 N N . VAL A 1 71 ? 1.831 5.192 -2.109 1.00 98.75 71 VAL A N 1
ATOM 564 C CA . VAL A 1 71 ? 2.634 4.130 -2.732 1.00 98.75 71 VAL A CA 1
ATOM 565 C C . VAL A 1 71 ? 1.878 3.443 -3.887 1.00 98.75 71 VAL A C 1
ATOM 567 O O . VAL A 1 71 ? 2.444 3.242 -4.964 1.00 98.75 71 VAL A O 1
ATOM 570 N N . THR A 1 72 ? 0.553 3.259 -3.771 1.00 98.88 72 THR A N 1
ATOM 571 C CA . THR A 1 72 ? -0.317 2.804 -4.880 1.00 98.88 72 THR A CA 1
ATOM 572 C C . THR A 1 72 ? -0.213 3.704 -6.123 1.00 98.88 72 THR A C 1
ATOM 574 O O . THR A 1 72 ? -0.230 3.227 -7.269 1.00 98.88 72 THR A O 1
ATOM 577 N N . LYS A 1 73 ? -0.142 5.026 -5.921 1.00 98.62 73 LYS A N 1
ATOM 578 C CA . LYS A 1 73 ? -0.034 6.017 -7.005 1.00 98.62 73 LYS A CA 1
ATOM 579 C C . LYS A 1 73 ? 1.390 6.136 -7.533 1.00 98.62 73 LYS A C 1
ATOM 581 O O . LYS A 1 73 ? 1.580 6.230 -8.745 1.00 98.62 73 LYS A O 1
ATOM 586 N N . ASP A 1 74 ? 2.371 6.110 -6.645 1.00 98.69 74 ASP A N 1
ATOM 587 C CA . ASP A 1 74 ? 3.743 6.484 -6.962 1.00 98.69 74 ASP A CA 1
ATOM 588 C C . ASP A 1 74 ? 4.577 5.309 -7.477 1.00 98.69 74 ASP A C 1
ATOM 590 O O . ASP A 1 74 ? 5.626 5.533 -8.067 1.00 98.69 74 ASP A O 1
ATOM 594 N N . ILE A 1 75 ? 4.112 4.059 -7.376 1.00 98.44 75 ILE A N 1
ATOM 595 C CA . ILE A 1 75 ? 4.802 2.903 -7.982 1.00 98.44 75 ILE A CA 1
ATOM 596 C C . ILE A 1 75 ? 4.714 2.876 -9.520 1.00 98.44 75 ILE A C 1
ATOM 598 O O . ILE A 1 75 ? 5.491 2.203 -10.199 1.00 98.44 75 ILE A O 1
ATOM 602 N N . GLN A 1 76 ? 3.769 3.606 -10.113 1.00 98.19 76 GLN A N 1
ATOM 603 C CA . GLN A 1 76 ? 3.445 3.508 -11.543 1.00 98.19 76 GLN A CA 1
ATOM 604 C C . GLN A 1 76 ? 4.625 3.847 -12.485 1.00 98.19 76 GLN A C 1
ATOM 606 O O . GLN A 1 76 ? 4.834 3.108 -13.457 1.00 98.19 76 GLN A O 1
ATOM 611 N N . PRO A 1 77 ? 5.458 4.879 -12.222 1.00 98.38 77 PRO A N 1
ATOM 612 C CA . PRO A 1 77 ? 6.649 5.169 -13.023 1.00 98.38 77 PRO A CA 1
ATOM 613 C C . PRO A 1 77 ? 7.661 4.014 -13.075 1.00 98.38 77 PRO A C 1
ATOM 615 O O . PRO A 1 77 ? 8.333 3.830 -14.093 1.00 98.38 77 PRO A O 1
ATOM 618 N N . PHE A 1 78 ? 7.734 3.157 -12.047 1.00 97.88 78 PHE A N 1
ATOM 619 C CA . PHE A 1 78 ? 8.582 1.961 -12.102 1.00 97.88 78 PHE A CA 1
ATOM 620 C C . PHE A 1 78 ? 8.131 0.983 -13.190 1.00 97.88 78 PHE A C 1
ATOM 622 O O . PHE A 1 78 ? 8.974 0.415 -13.888 1.00 97.88 78 PHE A O 1
ATOM 629 N N . MET A 1 79 ? 6.821 0.819 -13.407 1.00 98.00 79 MET A N 1
ATOM 630 C CA . MET A 1 79 ? 6.313 -0.022 -14.499 1.00 98.00 79 MET A CA 1
ATOM 631 C C . MET A 1 79 ? 6.741 0.533 -15.860 1.00 98.00 79 MET A C 1
ATOM 633 O O . MET A 1 79 ? 7.177 -0.216 -16.738 1.00 98.00 79 MET A O 1
ATOM 637 N N . ALA A 1 80 ? 6.669 1.858 -16.028 1.00 96.56 80 ALA A N 1
ATOM 638 C CA . ALA A 1 80 ? 7.126 2.528 -17.240 1.00 96.56 80 ALA A CA 1
ATOM 639 C C . ALA A 1 80 ? 8.639 2.347 -17.459 1.00 96.56 80 ALA A C 1
ATOM 641 O O . ALA A 1 80 ? 9.058 2.060 -18.587 1.00 96.56 80 ALA A O 1
ATOM 642 N N . ALA A 1 81 ? 9.444 2.426 -16.395 1.00 96.94 81 ALA A N 1
ATOM 643 C CA . ALA A 1 81 ? 10.879 2.153 -16.441 1.00 96.94 81 ALA A CA 1
ATOM 644 C C . ALA A 1 81 ? 11.176 0.696 -16.842 1.00 96.94 81 ALA A C 1
ATOM 646 O O . ALA A 1 81 ? 11.944 0.458 -17.778 1.00 96.94 81 ALA A O 1
ATOM 647 N N . MET A 1 82 ? 10.503 -0.288 -16.230 1.00 97.19 82 MET A N 1
ATOM 648 C CA . MET A 1 82 ? 10.661 -1.708 -16.588 1.00 97.19 82 MET A CA 1
ATOM 649 C C . MET A 1 82 ? 10.271 -1.976 -18.042 1.00 97.19 82 MET A C 1
ATOM 651 O O . MET A 1 82 ? 10.949 -2.724 -18.756 1.00 97.19 82 MET A O 1
ATOM 655 N N . ARG A 1 83 ? 9.222 -1.305 -18.526 1.00 95.44 83 ARG A N 1
ATOM 656 C CA . ARG A 1 83 ? 8.817 -1.359 -19.930 1.00 95.44 83 ARG A CA 1
ATOM 657 C C . ARG A 1 83 ? 9.874 -0.763 -20.863 1.00 95.44 83 ARG A C 1
ATOM 659 O O . ARG A 1 83 ? 10.112 -1.331 -21.931 1.00 95.44 83 ARG A O 1
ATOM 666 N N . ALA A 1 84 ? 10.502 0.355 -20.492 1.00 94.00 84 ALA A N 1
ATOM 667 C CA . ALA A 1 84 ? 11.577 0.975 -21.271 1.00 94.00 84 ALA A CA 1
ATOM 668 C C . ALA A 1 84 ? 12.816 0.065 -21.378 1.00 94.00 84 ALA A C 1
ATOM 670 O O . ALA A 1 84 ? 13.471 0.046 -22.421 1.00 94.00 84 ALA A O 1
ATOM 671 N N . GLU A 1 85 ? 13.082 -0.749 -20.352 1.00 94.00 85 GLU A N 1
ATOM 672 C CA . GLU A 1 85 ? 14.144 -1.765 -20.356 1.00 94.00 85 GLU A CA 1
ATOM 673 C C . GLU A 1 85 ? 13.738 -3.106 -20.998 1.00 94.00 85 GLU A C 1
ATOM 675 O O . GLU A 1 85 ? 14.575 -3.992 -21.179 1.00 94.00 85 GLU A O 1
ATOM 680 N N . GLY A 1 86 ? 12.464 -3.289 -21.364 1.00 94.69 86 GLY A N 1
ATOM 681 C CA . GLY A 1 86 ? 11.955 -4.550 -21.913 1.00 94.69 86 GLY A CA 1
ATOM 682 C C . GLY A 1 86 ? 11.881 -5.692 -20.890 1.00 94.69 86 GLY A C 1
ATOM 683 O O . GLY A 1 86 ? 11.904 -6.866 -21.270 1.00 94.69 86 GLY A O 1
ATOM 684 N N . ARG A 1 87 ? 11.784 -5.366 -19.597 1.00 9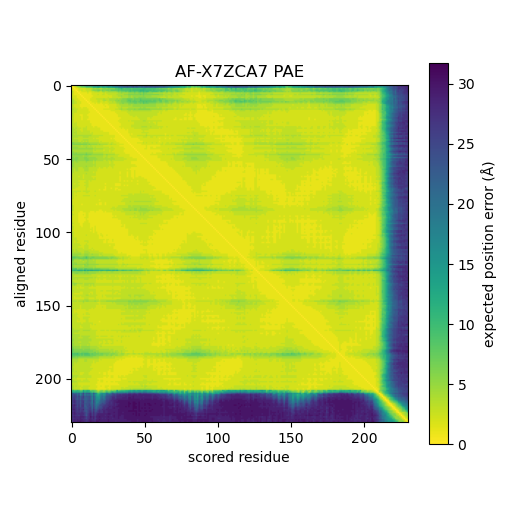5.62 87 ARG A N 1
ATOM 685 C CA . ARG A 1 87 ? 11.779 -6.307 -18.471 1.00 95.62 87 ARG A CA 1
ATOM 686 C C . ARG A 1 87 ? 10.364 -6.741 -18.1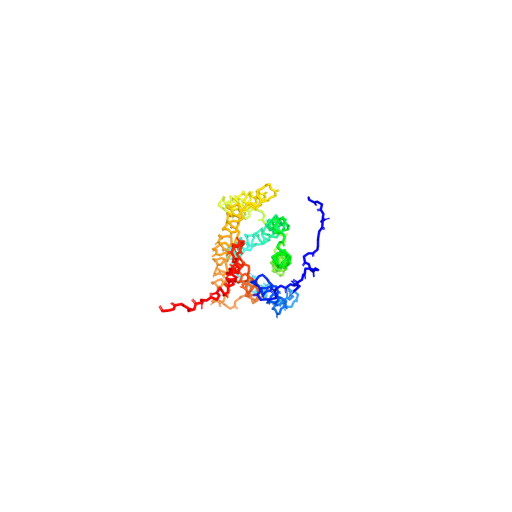03 1.00 95.62 87 ARG A C 1
ATOM 688 O O . ARG A 1 87 ? 9.839 -6.409 -17.047 1.00 95.62 87 ARG A O 1
ATOM 695 N N . LEU A 1 88 ? 9.745 -7.526 -18.985 1.00 97.44 88 LEU A N 1
ATOM 696 C CA . LEU A 1 88 ? 8.341 -7.931 -18.836 1.00 97.44 88 LEU A CA 1
ATOM 697 C C . LEU A 1 88 ? 8.047 -8.673 -17.516 1.00 97.44 88 LEU A C 1
ATOM 699 O O . LEU A 1 88 ? 6.965 -8.514 -16.971 1.00 97.44 88 LEU A O 1
ATOM 703 N N . GLY A 1 89 ? 8.985 -9.474 -16.997 1.00 97.81 89 GLY A N 1
ATOM 704 C CA . GLY A 1 89 ? 8.791 -10.174 -15.720 1.00 97.81 89 GLY A CA 1
ATOM 705 C C . GLY A 1 89 ? 8.646 -9.217 -14.533 1.00 97.81 89 GLY A C 1
ATOM 706 O O . GLY A 1 89 ? 7.764 -9.416 -13.703 1.00 97.81 89 GLY A O 1
ATOM 707 N N . ASP A 1 90 ? 9.465 -8.164 -14.493 1.00 98.44 90 ASP A N 1
ATOM 708 C CA . ASP A 1 90 ? 9.359 -7.095 -13.497 1.00 98.44 90 ASP A CA 1
ATOM 709 C C . ASP A 1 90 ? 8.078 -6.274 -13.699 1.00 98.44 90 ASP A C 1
ATOM 711 O O . ASP A 1 90 ? 7.356 -6.039 -12.738 1.00 98.44 90 ASP A O 1
ATOM 715 N N . GLU A 1 91 ? 7.738 -5.913 -14.944 1.00 98.19 91 GLU A N 1
ATOM 716 C CA . GLU A 1 91 ? 6.486 -5.201 -15.261 1.00 98.19 91 GLU A CA 1
ATOM 717 C C . GLU A 1 91 ? 5.256 -5.999 -14.789 1.00 98.19 91 GLU A C 1
ATOM 719 O O . GLU A 1 91 ? 4.371 -5.435 -14.156 1.00 98.19 91 GLU A O 1
ATOM 724 N N . MET A 1 92 ? 5.224 -7.320 -15.015 1.00 98.75 92 MET A N 1
ATOM 725 C CA . MET A 1 92 ? 4.166 -8.206 -14.510 1.00 98.75 92 MET A CA 1
ATOM 726 C C . MET A 1 92 ? 4.088 -8.198 -12.982 1.00 98.75 92 MET A C 1
ATOM 728 O O . MET A 1 92 ? 2.995 -8.073 -12.433 1.00 98.75 92 MET A O 1
ATOM 732 N N . TYR A 1 93 ? 5.224 -8.329 -12.294 1.00 98.81 93 TYR A N 1
ATOM 733 C CA . TYR A 1 93 ? 5.246 -8.323 -10.835 1.00 98.81 93 TYR A CA 1
ATOM 734 C C . TYR A 1 93 ? 4.769 -6.988 -10.256 1.00 98.81 93 TYR A C 1
ATOM 736 O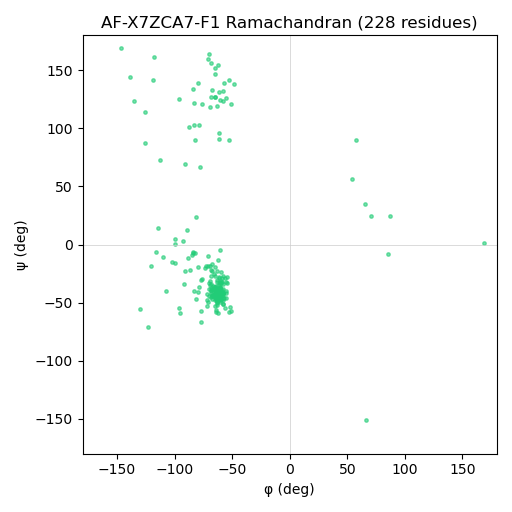 O . TYR A 1 93 ? 3.916 -6.984 -9.375 1.00 98.81 93 TYR A O 1
ATOM 744 N N . LEU A 1 94 ? 5.226 -5.863 -10.811 1.00 98.75 94 LEU A N 1
ATOM 745 C CA . LEU A 1 94 ? 4.813 -4.535 -10.360 1.00 98.75 94 LEU A CA 1
ATOM 746 C C . LEU A 1 94 ? 3.302 -4.303 -10.514 1.00 98.75 94 LEU A C 1
ATOM 748 O O . LEU A 1 94 ? 2.723 -3.581 -9.710 1.00 98.75 94 LEU A O 1
ATOM 752 N N . THR A 1 95 ? 2.626 -4.952 -11.475 1.00 98.88 95 THR A N 1
ATOM 753 C CA . THR A 1 95 ? 1.150 -4.898 -11.522 1.00 98.88 95 THR A CA 1
ATOM 754 C C . THR A 1 95 ? 0.491 -5.535 -10.298 1.00 98.88 95 THR A C 1
ATOM 756 O O . THR A 1 95 ? -0.504 -5.009 -9.808 1.00 98.88 95 THR A O 1
ATOM 759 N N . GLN A 1 96 ? 1.039 -6.649 -9.798 1.00 98.88 96 GLN A N 1
ATOM 760 C CA . GLN A 1 96 ? 0.561 -7.297 -8.575 1.00 98.88 96 GLN A CA 1
ATOM 761 C C . GLN A 1 96 ? 0.925 -6.465 -7.349 1.00 98.88 96 GLN A C 1
ATOM 763 O O . GLN A 1 96 ? 0.063 -6.274 -6.505 1.00 98.88 96 GLN A O 1
ATOM 768 N N . PHE A 1 97 ? 2.144 -5.925 -7.300 1.00 98.81 97 PHE A N 1
ATOM 769 C CA . PHE A 1 97 ? 2.598 -5.009 -6.252 1.00 98.81 97 PHE A CA 1
ATOM 770 C C . PHE A 1 97 ? 1.614 -3.837 -6.101 1.00 98.81 97 PHE A C 1
ATOM 772 O O . PHE A 1 97 ? 0.990 -3.684 -5.061 1.00 98.81 97 PHE A O 1
ATOM 779 N N . ALA A 1 98 ? 1.363 -3.069 -7.166 1.00 98.88 98 ALA A N 1
ATOM 780 C CA . ALA A 1 98 ? 0.442 -1.928 -7.108 1.00 98.88 98 ALA A CA 1
ATOM 781 C C . ALA A 1 98 ? -0.998 -2.323 -6.733 1.00 98.88 98 ALA A C 1
ATOM 783 O O . ALA A 1 98 ? -1.727 -1.549 -6.117 1.00 98.88 98 ALA A O 1
ATOM 784 N N . PHE A 1 99 ? -1.431 -3.523 -7.129 1.00 98.94 99 PHE A N 1
ATOM 785 C CA . PHE A 1 99 ? -2.722 -4.065 -6.714 1.00 98.94 99 PHE A CA 1
ATOM 786 C C . PHE A 1 99 ? -2.751 -4.402 -5.217 1.00 98.94 99 PHE A C 1
ATOM 788 O O . PHE A 1 99 ? -3.763 -4.162 -4.557 1.00 98.94 99 PHE A O 1
ATOM 795 N N . GLU A 1 100 ? -1.666 -4.961 -4.685 1.00 98.94 100 GLU A N 1
ATOM 796 C CA . GLU A 1 100 ? -1.526 -5.268 -3.265 1.00 98.94 100 GLU A CA 1
ATOM 797 C C . GLU A 1 100 ? -1.579 -3.982 -2.431 1.00 98.94 100 GLU A C 1
ATOM 799 O O . GLU A 1 100 ? -2.369 -3.949 -1.491 1.00 98.94 100 GLU A O 1
ATOM 804 N N . GLU A 1 101 ? -0.925 -2.903 -2.867 1.00 98.88 101 GLU A N 1
ATOM 805 C CA . GLU A 1 101 ? -1.016 -1.580 -2.223 1.00 98.88 101 GLU A CA 1
ATOM 806 C C . GLU A 1 101 ? -2.436 -1.008 -2.221 1.00 98.88 101 GLU A C 1
ATOM 808 O O . GLU A 1 101 ? -2.968 -0.596 -1.189 1.00 98.88 101 GLU A O 1
ATOM 813 N N . ALA A 1 102 ? -3.130 -1.079 -3.361 1.00 98.94 102 ALA A N 1
ATOM 814 C CA . ALA A 1 102 ? -4.520 -0.634 -3.436 1.00 98.94 102 ALA A CA 1
ATOM 815 C C . ALA A 1 102 ? -5.424 -1.439 -2.480 1.00 98.94 102 ALA A C 1
ATOM 817 O O . ALA A 1 102 ? -6.356 -0.905 -1.869 1.00 98.94 102 ALA A O 1
ATOM 818 N N . LYS A 1 103 ? -5.138 -2.738 -2.327 1.00 98.81 103 LYS A N 1
ATOM 819 C CA . LYS A 1 103 ? -5.808 -3.631 -1.375 1.00 98.81 103 LYS A CA 1
ATOM 820 C C . LYS A 1 103 ? -5.447 -3.283 0.079 1.00 98.81 103 LYS A C 1
ATOM 822 O O . LYS A 1 103 ? -6.295 -3.442 0.959 1.00 98.81 103 LYS A O 1
ATOM 827 N N . HIS A 1 104 ? -4.242 -2.780 0.348 1.00 98.94 104 HIS A N 1
ATOM 828 C CA . HIS A 1 104 ? -3.841 -2.265 1.663 1.00 98.94 104 HIS A CA 1
ATOM 829 C C . HIS A 1 104 ? -4.604 -0.981 2.011 1.00 98.94 104 HIS A C 1
ATOM 831 O O . HIS A 1 104 ? -5.227 -0.908 3.073 1.00 98.94 104 HIS A O 1
ATOM 837 N N . THR A 1 105 ? -4.697 -0.027 1.076 1.00 98.94 105 THR A N 1
ATOM 838 C CA . THR A 1 105 ? -5.552 1.164 1.235 1.00 98.94 105 THR A CA 1
ATOM 839 C C . THR A 1 105 ? -7.002 0.766 1.531 1.00 98.94 105 THR A C 1
ATOM 841 O O . THR A 1 105 ? -7.626 1.287 2.459 1.00 98.94 105 THR A O 1
ATOM 844 N N . GLN A 1 106 ? -7.539 -0.201 0.774 1.00 98.94 106 GLN A N 1
ATOM 845 C CA . GLN A 1 106 ? -8.896 -0.713 0.965 1.00 98.94 106 GLN A CA 1
ATOM 846 C C . GLN A 1 106 ? -9.104 -1.260 2.381 1.00 98.94 106 GLN A C 1
ATOM 848 O O . GLN A 1 106 ? -10.083 -0.901 3.034 1.00 98.94 106 GLN A O 1
ATOM 853 N N . VAL A 1 107 ? -8.224 -2.141 2.863 1.00 98.88 107 VAL A N 1
ATOM 854 C CA . VAL A 1 107 ? -8.444 -2.823 4.145 1.00 98.88 107 VAL A CA 1
ATOM 855 C C . VAL A 1 107 ? -8.320 -1.872 5.339 1.00 98.88 107 VAL A C 1
ATOM 857 O O . VAL A 1 107 ? -9.100 -1.991 6.284 1.00 98.88 107 VAL A O 1
ATOM 860 N N . PHE A 1 108 ? -7.426 -0.876 5.288 1.00 98.88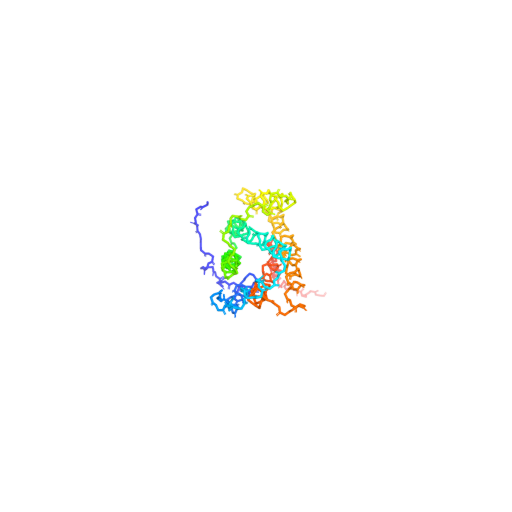 108 PHE A N 1
ATOM 861 C CA . PHE A 1 108 ? -7.375 0.165 6.318 1.00 98.88 108 PHE A CA 1
ATOM 862 C C . PHE A 1 108 ? -8.648 1.014 6.323 1.00 98.88 108 PHE A C 1
ATOM 864 O O . PHE A 1 108 ? -9.167 1.333 7.395 1.00 98.88 108 PHE A O 1
ATOM 871 N N . ARG A 1 109 ? -9.206 1.329 5.144 1.00 98.81 109 ARG A N 1
ATOM 872 C CA . ARG A 1 109 ? -10.492 2.035 5.052 1.00 98.81 109 ARG A CA 1
ATOM 873 C C . ARG A 1 109 ? -11.630 1.215 5.653 1.00 98.81 109 ARG A C 1
ATOM 875 O O . ARG A 1 109 ? -12.401 1.755 6.443 1.00 98.81 109 ARG A O 1
ATOM 882 N N . LEU A 1 110 ? -11.691 -0.082 5.339 1.00 98.81 110 LEU A N 1
ATOM 883 C CA . LEU A 1 110 ? -12.671 -1.008 5.919 1.00 98.81 110 LEU A CA 1
ATOM 884 C C . LEU A 1 110 ? -12.568 -1.055 7.447 1.00 98.81 110 LEU A C 1
ATOM 886 O O . LEU A 1 110 ? -13.595 -1.037 8.123 1.00 98.81 110 LEU A O 1
ATOM 890 N N . TRP A 1 111 ? -11.352 -1.071 7.997 1.00 98.88 111 TRP A N 1
ATOM 891 C CA . TRP A 1 111 ? -11.160 -1.043 9.444 1.00 98.88 111 TRP A CA 1
ATOM 892 C C . TRP A 1 111 ? -11.649 0.271 10.070 1.00 98.88 111 TRP A C 1
ATOM 894 O O . TRP A 1 111 ? -12.415 0.231 11.033 1.00 98.88 111 TRP A O 1
ATOM 904 N N . LEU A 1 112 ? -11.278 1.428 9.505 1.00 98.81 112 LEU A N 1
ATOM 905 C CA . LEU A 1 112 ? -11.746 2.739 9.981 1.00 98.81 112 LEU A CA 1
ATOM 906 C C . LEU A 1 112 ? -13.282 2.835 9.957 1.00 98.81 112 LEU A C 1
ATOM 908 O O . LEU A 1 112 ? -13.889 3.324 10.914 1.00 98.81 112 LEU A O 1
ATOM 912 N N . ASP A 1 113 ? -13.917 2.320 8.901 1.00 98.81 113 ASP A N 1
ATOM 913 C CA . ASP A 1 113 ? -15.378 2.245 8.788 1.00 98.81 113 ASP A CA 1
ATOM 914 C C . ASP A 1 113 ? -15.974 1.333 9.873 1.00 98.81 113 ASP A C 1
ATOM 916 O O . ASP A 1 113 ? -16.953 1.696 10.538 1.00 98.81 113 ASP A O 1
ATOM 920 N N . ALA A 1 114 ? -15.355 0.172 10.111 1.00 98.75 114 ALA A N 1
ATOM 921 C CA . ALA A 1 114 ? -15.804 -0.796 11.104 1.00 98.75 114 ALA A CA 1
ATOM 922 C C . ALA A 1 114 ? -15.785 -0.228 12.529 1.00 98.75 114 ALA A C 1
ATOM 924 O O . ALA A 1 114 ? -16.753 -0.439 13.267 1.00 98.75 114 ALA A O 1
ATOM 925 N N . VAL A 1 115 ? -14.765 0.559 12.893 1.00 98.75 115 VAL A N 1
ATOM 926 C CA . VAL A 1 115 ? -14.683 1.242 14.201 1.00 98.75 115 VAL A CA 1
ATOM 927 C C . VAL A 1 115 ? -15.440 2.578 14.248 1.00 98.75 115 VAL A C 1
ATOM 929 O O . VAL A 1 115 ? -15.638 3.147 15.319 1.00 98.75 115 VAL A O 1
ATOM 932 N N . GLY A 1 116 ? -15.954 3.054 13.108 1.00 98.44 116 GLY A N 1
ATOM 933 C CA . GLY A 1 116 ? -16.844 4.216 13.021 1.00 98.44 116 GLY A CA 1
ATOM 934 C C . GLY A 1 116 ? -16.144 5.564 12.911 1.00 98.44 116 GLY A C 1
ATOM 935 O O . GLY A 1 116 ? -16.739 6.576 13.271 1.00 98.44 116 GLY A O 1
ATOM 936 N N . VAL A 1 117 ? -14.907 5.590 12.420 1.00 98.44 117 VAL A N 1
ATOM 937 C CA . VAL A 1 117 ? -14.165 6.825 12.146 1.00 98.44 117 VAL A CA 1
ATOM 938 C C . VAL A 1 117 ? -14.503 7.301 10.731 1.00 98.44 117 VAL A C 1
ATOM 940 O O . VAL A 1 117 ? -13.986 6.767 9.752 1.00 98.44 117 VAL A O 1
ATOM 943 N N . ALA A 1 118 ? -15.381 8.298 10.622 1.00 96.81 118 ALA A N 1
ATOM 944 C CA . ALA A 1 118 ? -15.891 8.808 9.341 1.00 96.81 118 ALA A CA 1
ATOM 945 C C . ALA A 1 118 ? -15.509 10.270 9.037 1.00 96.81 118 ALA A C 1
ATOM 947 O O . ALA A 1 118 ? -15.806 10.759 7.948 1.00 96.81 118 ALA A O 1
ATOM 948 N N . ASP A 1 119 ? -14.882 10.964 9.988 1.00 97.31 119 ASP A N 1
ATOM 949 C CA . ASP A 1 119 ? -14.440 12.348 9.812 1.00 97.31 119 ASP A CA 1
ATOM 950 C C . ASP A 1 119 ? -13.257 12.455 8.835 1.00 97.31 119 ASP A C 1
ATOM 952 O O . ASP A 1 119 ? -12.572 11.473 8.535 1.00 97.31 119 ASP A O 1
ATOM 956 N N . ASP A 1 120 ? -13.000 13.672 8.350 1.00 98.25 120 ASP A N 1
ATOM 957 C CA . ASP A 1 120 ? -11.788 13.971 7.588 1.00 98.25 120 ASP A CA 1
ATOM 958 C C . ASP A 1 120 ? -10.543 13.815 8.479 1.00 98.25 120 ASP A C 1
ATOM 960 O O . ASP A 1 120 ? -10.456 14.400 9.562 1.00 98.25 120 ASP A O 1
ATOM 964 N N . LEU A 1 121 ? -9.574 13.023 8.012 1.00 98.50 121 LEU A N 1
ATOM 965 C CA . LEU A 1 121 ? -8.370 12.683 8.772 1.00 98.50 121 LEU A CA 1
ATOM 966 C C . LEU A 1 121 ? -7.134 13.510 8.390 1.00 98.50 121 LEU A C 1
ATOM 968 O O . LEU A 1 121 ? -6.086 13.310 8.998 1.00 98.50 121 LEU A O 1
ATOM 972 N N . HIS A 1 122 ? -7.210 14.455 7.444 1.00 98.19 122 HIS A N 1
ATOM 973 C CA . HIS A 1 122 ? -6.037 15.233 7.013 1.00 98.19 122 HIS A CA 1
ATOM 974 C C . HIS A 1 122 ? -5.412 16.027 8.163 1.00 98.19 122 HIS A C 1
ATOM 976 O O . HIS A 1 122 ? -4.190 16.155 8.231 1.00 98.19 122 HIS A O 1
ATOM 982 N N . SER A 1 123 ? -6.231 16.487 9.114 1.00 97.44 123 SER A N 1
ATOM 983 C CA . SER A 1 123 ? -5.754 17.214 10.297 1.00 97.44 123 SER A CA 1
ATOM 984 C C . SER A 1 123 ? -4.779 16.402 11.165 1.00 97.44 123 SER A C 1
ATOM 986 O O . SER A 1 123 ? -3.933 16.981 11.845 1.00 97.44 123 SER A O 1
ATOM 988 N N . TYR A 1 124 ? -4.809 15.064 11.097 1.00 97.88 124 TYR A N 1
ATOM 989 C CA . TYR A 1 124 ? -3.820 14.212 11.765 1.00 97.88 124 TYR A CA 1
ATOM 990 C C . TYR A 1 124 ? -2.414 14.323 11.163 1.00 97.88 124 TYR A C 1
ATOM 992 O O . TYR A 1 124 ? -1.438 14.023 11.854 1.00 97.88 124 TYR A O 1
ATOM 1000 N N . LEU A 1 125 ? -2.303 14.775 9.912 1.00 97.56 125 LEU A N 1
ATOM 1001 C CA . LEU A 1 125 ? -1.046 14.904 9.174 1.00 97.56 125 LEU A CA 1
ATOM 1002 C C . LEU A 1 125 ? -0.505 16.343 9.163 1.00 97.56 125 LEU A C 1
ATOM 1004 O O . LEU A 1 125 ? 0.673 16.548 8.866 1.00 97.56 125 LEU A O 1
ATOM 1008 N N . ASP A 1 126 ? -1.331 17.341 9.496 1.00 93.56 126 ASP A N 1
ATOM 1009 C CA . ASP A 1 126 ? -0.949 18.759 9.447 1.00 93.56 126 ASP A CA 1
ATOM 1010 C C . ASP A 1 126 ? 0.262 19.077 10.333 1.00 93.56 126 ASP A C 1
ATOM 1012 O O . ASP A 1 126 ? 1.193 19.751 9.888 1.00 93.56 126 ASP A O 1
ATOM 1016 N N . ASP A 1 127 ? 0.294 18.508 11.539 1.00 91.12 127 ASP A N 1
ATOM 1017 C CA . ASP A 1 127 ? 1.374 18.695 12.514 1.00 91.12 127 ASP A CA 1
ATOM 1018 C C . ASP A 1 127 ? 2.526 17.676 12.364 1.00 91.12 127 ASP A C 1
ATOM 1020 O O . ASP A 1 127 ? 3.391 17.576 13.239 1.00 91.12 127 ASP A O 1
ATOM 1024 N N . LEU A 1 128 ? 2.567 16.915 11.262 1.00 96.62 128 LEU A N 1
ATOM 1025 C CA . LEU A 1 128 ? 3.599 15.912 10.973 1.00 96.62 128 LEU A CA 1
ATOM 1026 C C . LEU A 1 128 ? 4.468 16.340 9.773 1.00 96.62 128 LEU A C 1
ATOM 1028 O O . LEU A 1 128 ? 4.373 15.760 8.688 1.00 96.62 128 LEU A O 1
ATOM 1032 N N . PRO A 1 129 ? 5.364 17.337 9.931 1.00 97.19 129 PRO A N 1
ATOM 1033 C CA . PRO A 1 129 ? 6.145 17.873 8.814 1.00 97.19 129 PRO A CA 1
ATOM 1034 C C . PRO A 1 129 ? 7.048 16.823 8.154 1.00 97.19 129 PRO A C 1
ATOM 1036 O O . PRO A 1 129 ? 7.198 16.833 6.939 1.00 97.19 129 PRO A O 1
ATOM 1039 N N . ALA A 1 130 ? 7.602 15.884 8.929 1.00 97.94 130 ALA A N 1
ATOM 1040 C CA . ALA A 1 130 ? 8.437 14.808 8.392 1.00 97.94 130 ALA A CA 1
ATOM 1041 C C . ALA A 1 130 ? 7.636 13.813 7.535 1.00 97.94 130 ALA A C 1
ATOM 1043 O O . ALA A 1 130 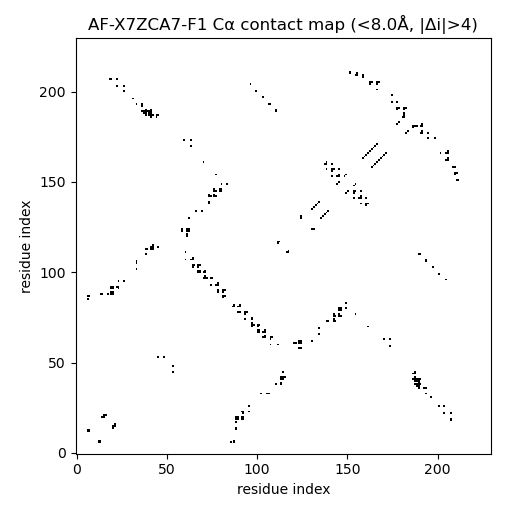? 8.135 13.353 6.511 1.00 97.94 130 ALA A O 1
ATOM 1044 N N . TYR A 1 131 ? 6.392 13.515 7.927 1.00 98.38 131 TYR A N 1
ATOM 1045 C CA . TYR A 1 131 ? 5.496 12.674 7.134 1.00 98.38 131 TYR A CA 1
ATOM 1046 C C . TYR A 1 131 ? 5.201 13.346 5.791 1.00 98.38 131 TYR A C 1
ATOM 1048 O O . TYR A 1 131 ? 5.387 12.746 4.737 1.00 98.38 131 TYR A O 1
ATOM 1056 N N . ARG A 1 132 ? 4.817 14.628 5.829 1.00 98.00 132 ARG A N 1
ATOM 1057 C CA . ARG A 1 132 ? 4.516 15.413 4.626 1.00 98.00 132 ARG A CA 1
ATOM 1058 C C . ARG A 1 132 ? 5.723 15.523 3.701 1.00 98.00 132 ARG A C 1
ATOM 1060 O O . ARG A 1 132 ? 5.558 15.328 2.507 1.00 98.00 132 ARG A O 1
ATOM 1067 N N . GLN A 1 133 ? 6.915 15.778 4.238 1.00 98.44 133 GLN A N 1
ATOM 1068 C CA . GLN A 1 133 ? 8.135 15.799 3.434 1.00 98.44 133 GLN A CA 1
ATOM 1069 C C . GLN A 1 133 ? 8.364 14.444 2.748 1.00 98.44 133 GLN A C 1
ATOM 1071 O O . GLN A 1 133 ? 8.605 14.397 1.548 1.00 98.44 133 GLN A O 1
ATOM 1076 N N . MET A 1 134 ? 8.249 13.329 3.476 1.00 98.62 134 MET A N 1
ATOM 1077 C CA . MET A 1 134 ? 8.474 12.006 2.888 1.00 98.62 134 MET A CA 1
ATOM 1078 C C . MET A 1 134 ? 7.438 11.660 1.808 1.00 98.62 134 MET A C 1
ATOM 1080 O O . MET A 1 134 ? 7.816 11.308 0.697 1.00 98.62 134 MET A O 1
ATOM 1084 N N . PHE A 1 135 ? 6.143 11.762 2.118 1.00 98.44 135 PHE A N 1
ATOM 1085 C CA . PHE A 1 135 ? 5.074 11.237 1.258 1.00 98.44 135 PHE A CA 1
ATOM 1086 C C . PHE A 1 135 ? 4.532 12.237 0.228 1.00 98.44 135 PHE A C 1
ATOM 1088 O O . PHE A 1 135 ? 3.998 11.807 -0.788 1.00 98.44 135 PHE A O 1
ATOM 1095 N N . ASN A 1 136 ? 4.678 13.551 0.438 1.00 97.94 136 ASN A N 1
ATOM 1096 C CA . ASN A 1 136 ? 4.196 14.560 -0.517 1.00 97.94 136 ASN A CA 1
ATOM 1097 C C . ASN A 1 136 ? 5.315 15.164 -1.377 1.00 97.94 136 ASN A C 1
ATOM 1099 O O . ASN A 1 136 ? 5.004 15.829 -2.365 1.00 97.94 136 ASN A O 1
ATOM 1103 N N . GLU A 1 137 ? 6.584 14.977 -0.999 1.00 98.38 137 GLU A N 1
ATOM 1104 C CA . GLU A 1 137 ? 7.740 15.545 -1.705 1.00 98.38 137 GLU A CA 1
ATOM 1105 C C . GLU A 1 137 ? 8.706 14.428 -2.133 1.00 98.38 137 GLU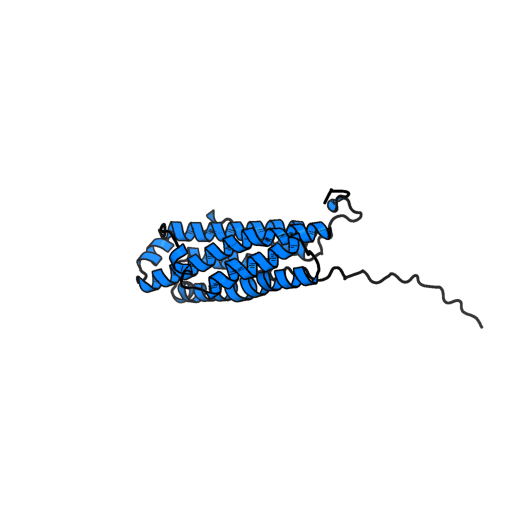 A C 1
ATOM 1107 O O . GLU A 1 137 ? 8.755 14.079 -3.309 1.00 98.38 137 GLU A O 1
ATOM 1112 N N . GLU A 1 138 ? 9.418 13.793 -1.197 1.00 98.75 138 GLU A N 1
ATOM 1113 C CA . GLU A 1 138 ? 10.533 12.882 -1.515 1.00 98.75 138 GLU A CA 1
ATOM 1114 C C . GLU A 1 138 ? 10.102 11.631 -2.303 1.00 98.75 138 GLU A C 1
ATOM 1116 O O . GLU A 1 138 ? 10.751 11.258 -3.285 1.00 98.75 138 GLU A O 1
ATOM 1121 N N . LEU A 1 139 ? 9.018 10.968 -1.886 1.00 98.69 139 LEU A N 1
ATOM 1122 C CA . LEU A 1 139 ? 8.482 9.779 -2.554 1.00 98.69 139 LEU A CA 1
ATOM 1123 C C . LEU A 1 139 ? 8.017 10.087 -3.990 1.00 98.69 139 LEU A C 1
ATOM 1125 O O . LEU A 1 139 ? 8.585 9.500 -4.921 1.00 98.69 139 LEU A O 1
ATOM 1129 N N . PRO A 1 140 ? 7.067 11.015 -4.221 1.00 98.62 140 PRO A N 1
ATOM 1130 C CA . PRO A 1 140 ? 6.604 11.302 -5.574 1.00 98.62 140 PRO A CA 1
ATOM 1131 C C . PRO A 1 140 ? 7.709 11.893 -6.462 1.00 98.62 140 PRO A C 1
ATOM 1133 O O . PRO A 1 140 ? 7.775 11.563 -7.649 1.00 98.62 140 PRO A O 1
ATOM 1136 N N . GLU A 1 141 ? 8.621 12.720 -5.933 1.00 98.62 141 GLU A N 1
ATOM 1137 C CA . GLU A 1 141 ? 9.743 13.265 -6.715 1.00 98.62 141 GLU A CA 1
ATOM 1138 C C . GLU A 1 141 ? 10.728 12.174 -7.159 1.00 98.62 141 GLU A C 1
ATOM 1140 O O . GLU A 1 141 ? 11.134 12.141 -8.325 1.00 98.62 141 GLU A O 1
ATOM 1145 N N . SER A 1 142 ? 11.088 11.249 -6.262 1.00 98.38 142 SER A N 1
ATOM 1146 C CA . SER A 1 142 ? 12.031 10.165 -6.567 1.00 98.38 142 SER A CA 1
ATOM 1147 C C . SER A 1 142 ? 11.477 9.215 -7.637 1.00 98.38 142 SER A C 1
ATOM 1149 O O . SER A 1 142 ? 12.213 8.784 -8.530 1.00 98.38 142 SER A O 1
ATOM 1151 N N . LEU A 1 143 ? 10.171 8.929 -7.593 1.00 98.38 143 LEU A N 1
ATOM 1152 C CA . LEU A 1 143 ? 9.507 8.009 -8.520 1.00 98.38 143 LEU A CA 1
ATOM 1153 C C . LEU A 1 143 ? 9.167 8.673 -9.859 1.00 98.38 143 LEU A C 1
ATOM 1155 O O . LEU A 1 143 ? 9.484 8.113 -10.908 1.00 98.38 143 LEU A O 1
ATOM 1159 N N . SER A 1 144 ? 8.589 9.879 -9.859 1.00 98.12 144 SER A N 1
ATOM 1160 C CA . SER A 1 144 ? 8.257 10.600 -11.104 1.00 98.12 144 SER A CA 1
ATOM 1161 C C . SER A 1 144 ? 9.493 10.962 -11.933 1.00 98.12 144 SER A C 1
ATOM 1163 O O . SER A 1 144 ? 9.406 11.071 -13.158 1.00 98.12 144 SER A O 1
ATOM 1165 N N . ALA A 1 145 ? 10.678 11.051 -11.317 1.00 98.19 145 ALA A N 1
ATOM 1166 C CA . ALA A 1 145 ? 11.933 11.187 -12.052 1.00 98.19 145 ALA A CA 1
ATOM 1167 C C . ALA A 1 145 ? 12.154 10.049 -13.071 1.00 98.19 145 ALA A C 1
ATOM 1169 O O . ALA A 1 145 ? 12.780 10.281 -14.109 1.00 98.19 145 ALA A O 1
ATOM 1170 N N . LEU A 1 146 ? 11.614 8.846 -12.825 1.00 98.06 146 LEU A N 1
ATOM 1171 C CA . LEU A 1 146 ? 11.756 7.688 -13.715 1.00 98.06 146 LEU A CA 1
ATOM 1172 C C . LEU A 1 146 ? 11.041 7.859 -15.061 1.00 98.06 146 LEU A C 1
ATOM 1174 O O . LEU A 1 146 ? 11.444 7.229 -16.042 1.00 98.06 146 LEU A O 1
ATOM 1178 N N . ASP A 1 147 ? 10.030 8.730 -15.140 1.00 96.69 147 ASP A N 1
ATOM 1179 C CA . ASP A 1 147 ? 9.333 9.025 -16.398 1.00 96.69 147 ASP A CA 1
ATOM 1180 C C . ASP A 1 147 ? 10.252 9.711 -17.420 1.00 96.69 147 ASP A C 1
ATOM 1182 O O . ASP A 1 147 ? 10.051 9.596 -18.635 1.00 96.69 147 ASP A O 1
ATOM 1186 N N . VAL A 1 148 ? 11.274 10.421 -16.932 1.00 96.81 148 VAL A N 1
ATOM 1187 C CA . VAL A 1 148 ? 12.237 11.171 -17.749 1.00 96.81 148 VAL A CA 1
ATOM 1188 C C . VAL A 1 148 ? 13.607 10.491 -17.768 1.00 96.81 148 VAL A C 1
ATOM 1190 O O . VAL A 1 148 ? 14.243 10.430 -18.823 1.00 96.81 148 VAL A O 1
ATOM 1193 N N . ASP A 1 149 ? 14.058 9.961 -16.630 1.00 97.06 149 ASP A N 1
ATOM 1194 C CA . ASP A 1 149 ? 15.341 9.279 -16.455 1.00 97.06 149 ASP A CA 1
ATOM 1195 C C . ASP A 1 149 ? 15.137 7.878 -15.850 1.00 97.06 149 ASP A C 1
ATOM 1197 O O . ASP A 1 149 ? 15.250 7.702 -14.638 1.00 97.06 149 ASP A O 1
ATOM 1201 N N . PRO A 1 150 ? 14.902 6.840 -16.675 1.00 96.00 150 PRO A N 1
ATOM 1202 C CA . PRO A 1 150 ? 14.811 5.466 -16.195 1.00 96.00 150 PRO A CA 1
ATOM 1203 C C . PRO A 1 150 ? 16.198 4.830 -15.996 1.00 96.00 150 PRO A C 1
ATOM 1205 O O . PRO A 1 150 ? 16.323 3.611 -16.076 1.00 96.00 150 PRO A O 1
ATOM 1208 N N . SER A 1 151 ? 17.272 5.607 -15.798 1.00 95.88 151 SER A N 1
ATOM 1209 C CA . SER A 1 151 ? 18.613 5.042 -15.618 1.00 95.88 151 SER A CA 1
ATOM 1210 C C . SER A 1 151 ? 18.709 4.156 -14.367 1.00 95.88 151 SER A C 1
ATOM 1212 O O . SER A 1 151 ? 18.008 4.389 -13.379 1.00 95.88 151 SER A O 1
ATOM 1214 N N . PRO A 1 152 ? 19.649 3.189 -14.330 1.00 95.62 152 PRO A N 1
ATOM 1215 C CA . PRO A 1 152 ? 19.858 2.357 -13.146 1.00 95.62 152 PRO A CA 1
ATOM 1216 C C . PRO A 1 152 ? 20.103 3.160 -11.861 1.00 95.62 152 PRO A C 1
ATOM 1218 O O . PRO A 1 152 ? 19.693 2.745 -10.784 1.00 95.62 152 PRO A O 1
ATOM 1221 N N . ALA A 1 153 ? 20.756 4.323 -11.957 1.00 96.62 153 ALA A N 1
ATOM 1222 C CA . ALA A 1 153 ? 20.996 5.181 -10.800 1.00 96.62 153 ALA A CA 1
ATOM 1223 C C . ALA A 1 153 ? 19.706 5.838 -10.282 1.00 96.62 153 ALA A C 1
ATOM 1225 O O . ALA A 1 153 ? 19.538 5.957 -9.070 1.00 96.62 153 ALA A O 1
ATOM 1226 N N . ALA A 1 154 ? 18.807 6.256 -11.178 1.00 97.56 154 ALA A N 1
ATOM 1227 C CA . ALA A 1 154 ? 17.499 6.784 -10.802 1.00 97.56 154 ALA A CA 1
ATOM 1228 C C . ALA A 1 154 ? 16.609 5.695 -10.194 1.00 97.56 154 ALA A C 1
ATOM 1230 O O . ALA A 1 154 ? 16.046 5.906 -9.126 1.00 97.56 154 ALA A O 1
ATOM 1231 N N . GLN A 1 155 ? 16.586 4.497 -10.785 1.00 98.12 155 GLN A N 1
ATOM 1232 C CA . GLN A 1 155 ? 15.854 3.351 -10.234 1.00 98.12 155 GLN A CA 1
ATOM 1233 C C . GLN A 1 155 ? 16.339 2.951 -8.839 1.00 98.12 155 GLN A C 1
ATOM 1235 O O . GLN A 1 155 ? 15.527 2.652 -7.972 1.00 98.12 155 GLN A O 1
ATOM 1240 N N . VAL A 1 156 ? 17.652 2.975 -8.586 1.00 97.25 156 VAL A N 1
ATOM 1241 C CA . VAL A 1 156 ? 18.182 2.717 -7.238 1.00 97.25 156 VAL A CA 1
ATOM 1242 C C . VAL A 1 156 ? 17.705 3.777 -6.246 1.00 97.25 156 VAL A C 1
ATOM 1244 O O . VAL A 1 156 ? 17.313 3.418 -5.143 1.00 97.25 156 VAL A O 1
ATOM 1247 N N . ARG A 1 157 ? 17.696 5.066 -6.615 1.00 97.94 157 ARG A N 1
ATOM 1248 C CA . ARG A 1 157 ? 17.167 6.123 -5.733 1.00 97.94 157 ARG A CA 1
ATOM 1249 C C . ARG A 1 157 ? 15.682 5.917 -5.435 1.00 97.94 157 ARG A C 1
ATOM 1251 O O . ARG A 1 157 ? 15.311 5.923 -4.268 1.00 97.94 157 ARG A O 1
ATOM 1258 N N . ALA A 1 158 ? 14.881 5.651 -6.464 1.00 98.19 158 ALA A N 1
ATOM 1259 C CA . ALA A 1 158 ? 13.456 5.367 -6.328 1.00 98.19 158 ALA A CA 1
ATOM 1260 C C . ALA A 1 158 ? 13.185 4.156 -5.421 1.00 98.19 158 ALA A C 1
ATOM 1262 O O . ALA A 1 158 ? 12.376 4.243 -4.503 1.00 98.19 158 ALA A O 1
ATOM 1263 N N . SER A 1 159 ? 13.915 3.054 -5.614 1.00 98.00 159 SER A N 1
ATOM 1264 C CA . SER A 1 159 ? 13.769 1.847 -4.790 1.00 98.00 159 SER A CA 1
ATOM 1265 C C . SER A 1 159 ? 14.252 2.055 -3.354 1.00 98.00 159 SER A C 1
ATOM 1267 O O . SER A 1 159 ? 13.644 1.542 -2.422 1.00 98.00 159 SER A O 1
ATOM 1269 N N . VAL A 1 160 ? 15.295 2.864 -3.132 1.00 98.12 160 VAL A N 1
ATOM 1270 C CA . VAL A 1 160 ? 15.700 3.238 -1.769 1.00 98.12 160 VAL A CA 1
ATOM 1271 C C . VAL A 1 160 ? 14.597 4.028 -1.071 1.00 98.12 160 VAL A C 1
ATOM 1273 O O . VAL A 1 160 ? 14.242 3.678 0.052 1.00 98.12 160 VAL A O 1
ATOM 1276 N N . THR A 1 161 ? 14.040 5.053 -1.719 1.00 98.56 161 THR A N 1
ATOM 1277 C CA . THR A 1 161 ? 12.957 5.858 -1.138 1.00 98.56 161 THR A CA 1
ATOM 1278 C C . THR A 1 161 ? 11.725 4.999 -0.839 1.00 98.56 161 THR A C 1
ATOM 1280 O O . THR A 1 161 ? 11.233 5.014 0.285 1.00 98.56 161 THR A O 1
ATOM 1283 N N . TYR A 1 162 ? 11.271 4.205 -1.809 1.00 98.62 162 TYR A N 1
ATOM 1284 C CA . TYR A 1 162 ? 10.058 3.396 -1.696 1.00 98.62 162 TYR A CA 1
ATOM 1285 C C . TYR A 1 162 ? 10.287 2.138 -0.840 1.00 98.62 162 TYR A C 1
ATOM 1287 O O . TYR A 1 162 ? 9.764 2.013 0.262 1.00 98.62 162 TYR A O 1
ATOM 1295 N N . ASN A 1 163 ? 11.115 1.204 -1.306 1.00 97.88 163 ASN A N 1
ATOM 1296 C CA . ASN A 1 163 ? 11.196 -0.131 -0.712 1.00 97.88 163 ASN A CA 1
ATOM 1297 C C . ASN A 1 163 ? 12.012 -0.174 0.578 1.00 97.88 163 ASN A C 1
ATOM 1299 O O . ASN A 1 163 ? 11.710 -0.927 1.500 1.00 97.88 163 ASN A O 1
ATOM 1303 N N . HIS A 1 164 ? 13.090 0.602 0.666 1.00 96.56 164 HIS A N 1
ATOM 1304 C CA . HIS A 1 164 ? 13.987 0.501 1.819 1.00 96.56 164 HIS A CA 1
ATOM 1305 C C . HIS A 1 164 ? 13.629 1.468 2.947 1.00 96.56 164 HIS A C 1
ATOM 1307 O O . HIS A 1 164 ? 13.813 1.119 4.113 1.00 96.56 164 HIS A O 1
ATOM 1313 N N . ILE A 1 165 ? 13.128 2.662 2.623 1.00 98.31 165 ILE A N 1
ATOM 1314 C CA . ILE A 1 165 ? 12.739 3.661 3.622 1.00 98.31 165 ILE A CA 1
ATOM 1315 C C . ILE A 1 165 ? 11.246 3.578 3.941 1.00 98.31 165 ILE A C 1
ATOM 1317 O O . ILE A 1 165 ? 10.907 3.339 5.100 1.00 98.31 165 ILE A O 1
ATOM 1321 N N . VAL A 1 166 ? 10.355 3.750 2.959 1.00 98.44 166 VAL A N 1
ATOM 1322 C CA . VAL A 1 166 ? 8.906 3.727 3.224 1.00 98.44 166 VAL A CA 1
ATOM 1323 C C . VAL A 1 166 ? 8.465 2.348 3.725 1.00 98.44 166 VAL A C 1
ATOM 1325 O O . VAL A 1 166 ? 7.987 2.246 4.853 1.00 98.44 166 VAL A O 1
ATOM 1328 N N . GLU A 1 167 ? 8.727 1.277 2.982 1.00 97.38 167 GLU A N 1
ATOM 1329 C CA . GLU A 1 167 ? 8.342 -0.081 3.404 1.00 97.38 167 GLU A CA 1
ATOM 1330 C C . GLU A 1 167 ? 9.299 -0.628 4.479 1.00 97.38 167 GLU A C 1
ATOM 1332 O O . GLU A 1 167 ? 8.917 -0.941 5.612 1.00 97.38 167 GLU A O 1
ATOM 1337 N N . GLY A 1 168 ? 10.593 -0.680 4.150 1.00 96.25 168 GLY A N 1
ATOM 1338 C CA . GLY A 1 168 ? 11.624 -1.345 4.950 1.00 96.25 168 GLY A CA 1
ATOM 1339 C C . GLY A 1 168 ? 12.002 -0.673 6.270 1.00 96.25 168 GLY A C 1
ATOM 1340 O O . GLY A 1 168 ? 12.714 -1.280 7.074 1.00 96.25 168 GLY A O 1
ATOM 1341 N N . MET A 1 169 ? 11.535 0.550 6.530 1.00 98.06 169 MET A N 1
ATOM 1342 C CA . MET A 1 169 ? 11.786 1.254 7.789 1.00 98.06 169 MET A CA 1
ATOM 1343 C C . MET A 1 169 ? 10.504 1.805 8.414 1.00 98.06 169 MET A C 1
ATOM 1345 O O . MET A 1 169 ? 10.226 1.487 9.575 1.00 98.06 169 MET A O 1
ATOM 1349 N N . LEU A 1 170 ? 9.730 2.622 7.693 1.00 98.19 170 LEU A N 1
ATOM 1350 C CA . LEU A 1 170 ? 8.543 3.274 8.257 1.00 98.19 170 LEU A CA 1
ATOM 1351 C C . LEU A 1 170 ? 7.406 2.271 8.482 1.00 98.19 170 LEU A C 1
ATOM 1353 O O . LEU A 1 170 ? 6.945 2.141 9.619 1.00 98.19 170 LEU A O 1
ATOM 1357 N N . ALA A 1 171 ? 7.021 1.504 7.457 1.00 97.06 171 ALA A N 1
ATOM 1358 C CA . ALA A 1 171 ? 5.938 0.528 7.557 1.00 97.06 171 ALA A CA 1
ATOM 1359 C C . ALA A 1 171 ? 6.253 -0.561 8.595 1.00 97.06 171 ALA A C 1
ATOM 1361 O O . ALA A 1 171 ? 5.454 -0.795 9.503 1.00 97.06 171 ALA A O 1
ATOM 1362 N N . LEU A 1 172 ? 7.467 -1.135 8.579 1.00 96.69 172 LEU A N 1
ATOM 1363 C CA . LEU A 1 172 ? 7.894 -2.104 9.603 1.00 96.69 172 LEU A CA 1
ATOM 1364 C C . LEU A 1 172 ? 7.833 -1.543 11.035 1.00 96.69 172 LEU A C 1
ATOM 1366 O O . LEU A 1 172 ? 7.441 -2.256 11.966 1.00 96.69 172 LEU A O 1
ATOM 1370 N N . THR A 1 173 ? 8.189 -0.269 11.229 1.00 97.81 173 THR A N 1
ATOM 1371 C CA . THR A 1 173 ? 8.070 0.394 12.539 1.00 97.81 173 THR A CA 1
ATOM 1372 C C . THR A 1 173 ? 6.605 0.590 12.932 1.00 97.81 173 THR A C 1
ATOM 1374 O O . THR A 1 173 ? 6.243 0.373 14.092 1.00 97.81 173 THR A O 1
ATOM 1377 N N . GLY A 1 174 ? 5.742 0.936 11.979 1.00 97.25 174 GLY A N 1
ATOM 1378 C CA . GLY A 1 174 ? 4.305 1.059 12.200 1.00 97.25 174 GLY A CA 1
ATOM 1379 C C . GLY A 1 174 ? 3.625 -0.281 12.517 1.00 97.25 174 GLY A C 1
ATOM 1380 O O . GLY A 1 174 ? 2.812 -0.345 13.439 1.00 97.25 174 GLY A O 1
ATOM 1381 N N . TYR A 1 175 ? 4.008 -1.383 11.861 1.00 96.69 175 TYR A N 1
ATOM 1382 C CA . TYR A 1 175 ? 3.514 -2.725 12.204 1.00 96.69 175 TYR A CA 1
ATOM 1383 C C . TYR A 1 175 ? 3.934 -3.130 13.616 1.00 96.69 175 TYR A C 1
ATOM 1385 O O . TYR A 1 175 ? 3.147 -3.713 14.364 1.00 96.69 175 TYR A O 1
ATOM 1393 N N . TYR A 1 176 ? 5.156 -2.777 14.022 1.00 96.19 176 TYR A N 1
ATOM 1394 C CA . TYR A 1 176 ? 5.595 -2.964 15.400 1.00 96.19 176 TYR A CA 1
ATOM 1395 C C . TYR A 1 176 ? 4.767 -2.127 16.390 1.00 96.19 176 TYR A C 1
ATOM 1397 O O . TYR A 1 176 ? 4.403 -2.630 17.455 1.00 96.19 176 TYR A O 1
ATOM 1405 N N . ALA A 1 177 ? 4.411 -0.886 16.043 1.00 97.50 177 ALA A N 1
ATOM 1406 C CA . ALA A 1 177 ? 3.521 -0.062 16.861 1.00 97.50 177 ALA A CA 1
ATOM 1407 C C . ALA A 1 177 ? 2.130 -0.706 17.012 1.00 97.50 177 ALA A C 1
ATOM 1409 O O . ALA A 1 177 ? 1.650 -0.852 18.138 1.00 97.50 177 ALA A O 1
ATOM 1410 N N . TRP A 1 178 ? 1.527 -1.195 15.923 1.00 97.75 178 TRP A N 1
ATOM 1411 C CA . TRP A 1 178 ? 0.268 -1.945 15.985 1.00 97.75 178 TRP A CA 1
ATOM 1412 C C . TRP A 1 178 ? 0.381 -3.222 16.813 1.00 97.75 178 TRP A C 1
ATOM 1414 O O . TRP A 1 178 ? -0.504 -3.514 17.614 1.00 97.75 178 TRP A O 1
ATOM 1424 N N . HIS A 1 179 ? 1.492 -3.953 16.715 1.00 94.62 179 HIS A N 1
ATOM 1425 C CA . HIS A 1 179 ? 1.734 -5.107 17.579 1.00 94.62 179 HIS A CA 1
ATOM 1426 C C . HIS A 1 179 ? 1.723 -4.709 19.066 1.00 94.62 179 HIS A C 1
ATOM 1428 O O . HIS A 1 179 ? 1.111 -5.394 19.887 1.00 94.62 179 HIS A O 1
ATOM 1434 N N . LYS A 1 180 ? 2.368 -3.593 19.432 1.00 94.69 180 LYS A N 1
ATOM 1435 C CA . LYS A 1 180 ? 2.367 -3.074 20.811 1.00 94.69 180 LYS A CA 1
ATOM 1436 C C . LYS A 1 180 ? 0.989 -2.612 21.281 1.00 94.69 180 LYS A C 1
ATOM 1438 O O . LYS A 1 180 ? 0.651 -2.821 22.442 1.00 94.69 180 LYS A O 1
ATOM 1443 N N . ILE A 1 181 ? 0.191 -2.020 20.395 1.00 93.38 181 ILE A N 1
ATOM 1444 C CA . ILE A 1 181 ? -1.168 -1.566 20.712 1.00 93.38 181 ILE A CA 1
ATOM 1445 C C . ILE A 1 181 ? -2.120 -2.760 20.870 1.00 93.38 181 ILE A C 1
ATOM 1447 O O . ILE A 1 181 ? -2.870 -2.822 21.842 1.00 93.38 181 ILE A O 1
ATOM 1451 N N . CYS A 1 182 ? -2.092 -3.707 19.933 1.00 95.12 182 CYS A N 1
ATOM 1452 C CA . CYS A 1 182 ? -3.130 -4.724 19.794 1.00 95.12 182 CYS A CA 1
ATOM 1453 C C . CYS A 1 182 ? -2.774 -6.045 20.484 1.00 95.12 182 CYS A C 1
ATOM 1455 O O . CYS A 1 182 ? -3.536 -6.536 21.320 1.00 95.12 182 CYS A O 1
ATOM 1457 N N . VAL A 1 183 ? -1.615 -6.626 20.156 1.00 91.00 183 VAL A N 1
ATOM 1458 C CA . VAL A 1 183 ? -1.279 -8.014 20.524 1.00 91.00 183 VAL A CA 1
ATOM 1459 C C . VAL A 1 183 ? -1.038 -8.147 22.024 1.00 91.00 183 VAL A C 1
ATOM 1461 O O . VAL A 1 183 ? -1.569 -9.058 22.653 1.00 91.00 183 VAL A O 1
ATOM 1464 N N . GLU A 1 184 ? -0.300 -7.211 22.626 1.00 91.75 184 GLU A N 1
ATOM 1465 C CA . GLU A 1 184 ? 0.009 -7.254 24.066 1.00 91.75 184 GLU A CA 1
ATOM 1466 C C . GLU A 1 184 ? -1.235 -7.101 24.956 1.00 91.75 184 GLU A C 1
ATOM 1468 O O . GLU A 1 184 ? -1.214 -7.491 26.123 1.00 91.75 184 GLU A O 1
ATOM 1473 N N . ARG A 1 185 ? -2.328 -6.563 24.402 1.00 93.88 185 ARG A N 1
ATOM 1474 C CA . ARG A 1 185 ? -3.592 -6.303 25.105 1.00 93.88 185 ARG A CA 1
ATOM 1475 C C . ARG A 1 185 ? -4.736 -7.223 24.679 1.00 93.88 185 ARG A C 1
ATOM 1477 O O . ARG A 1 185 ? -5.766 -7.229 25.345 1.00 93.88 185 ARG A O 1
ATOM 1484 N N . GLY A 1 186 ? -4.577 -7.993 23.602 1.00 96.94 186 GLY A N 1
ATOM 1485 C CA . GLY A 1 186 ? -5.623 -8.875 23.077 1.00 96.94 186 GLY A CA 1
ATOM 1486 C C . GLY A 1 186 ? -6.853 -8.135 22.532 1.00 96.94 186 GLY A C 1
ATOM 1487 O O . GLY A 1 186 ? -7.974 -8.630 22.685 1.00 96.94 186 GLY A O 1
ATOM 1488 N N . ILE A 1 187 ? -6.640 -6.964 21.921 1.00 98.38 187 ILE A N 1
ATOM 1489 C CA . ILE A 1 187 ? -7.691 -6.084 21.376 1.00 98.38 187 ILE A CA 1
ATOM 1490 C C . ILE A 1 187 ? -7.553 -5.900 19.862 1.00 98.38 187 ILE A C 1
ATOM 1492 O O . ILE A 1 187 ? -6.464 -6.092 19.318 1.00 98.38 187 ILE A O 1
ATOM 1496 N N . LEU A 1 188 ? -8.629 -5.464 19.207 1.00 98.56 188 LEU A N 1
ATOM 1497 C CA . LEU A 1 188 ? -8.678 -5.146 17.773 1.00 98.56 188 LEU A CA 1
ATOM 1498 C C . LEU A 1 188 ? -8.196 -6.329 16.904 1.00 98.56 188 LEU A C 1
ATOM 1500 O O . LEU A 1 188 ? -7.200 -6.209 16.183 1.00 98.56 188 LEU A O 1
ATOM 1504 N N . PRO A 1 189 ? -8.811 -7.522 17.031 1.00 98.62 189 PRO A N 1
ATOM 1505 C CA . PRO A 1 189 ? -8.371 -8.717 16.309 1.00 98.62 189 PRO A CA 1
ATOM 1506 C C . PRO A 1 189 ? -8.410 -8.557 14.782 1.00 98.62 189 PRO A C 1
ATOM 1508 O O . PRO A 1 189 ? -7.552 -9.125 14.103 1.00 98.62 189 PRO A O 1
ATOM 1511 N N . GLY A 1 190 ? -9.338 -7.761 14.247 1.00 98.75 190 GLY A N 1
ATOM 1512 C CA . GLY A 1 190 ? -9.391 -7.427 12.829 1.00 98.75 190 GLY A CA 1
ATOM 1513 C C . GLY A 1 190 ? -8.161 -6.632 12.386 1.00 98.75 190 GLY A C 1
ATOM 1514 O O . GLY A 1 190 ? -7.513 -7.016 11.414 1.00 98.75 190 GLY A O 1
ATOM 1515 N N . MET A 1 191 ? -7.756 -5.600 13.140 1.00 98.75 191 MET A N 1
ATOM 1516 C CA . MET A 1 191 ? -6.486 -4.884 12.907 1.00 98.75 191 MET A CA 1
ATOM 1517 C C . MET A 1 191 ? -5.262 -5.811 12.994 1.00 98.75 191 MET A C 1
ATOM 1519 O O . MET A 1 191 ? -4.350 -5.717 12.174 1.00 98.75 191 MET A O 1
ATOM 1523 N N . GLN A 1 192 ? -5.224 -6.743 13.953 1.00 98.56 192 GLN A N 1
ATOM 1524 C CA . GLN A 1 192 ? -4.114 -7.704 14.054 1.00 98.56 192 GLN A CA 1
ATOM 1525 C C . GLN A 1 192 ? -4.005 -8.579 12.801 1.00 98.56 192 GLN A C 1
ATOM 1527 O O . GLN A 1 192 ? -2.908 -8.771 12.270 1.00 98.56 192 GLN A O 1
ATOM 1532 N N . GLN A 1 193 ? -5.137 -9.102 12.323 1.00 98.69 193 GLN A N 1
ATOM 1533 C CA . GLN A 1 193 ? -5.178 -9.915 11.114 1.00 98.69 193 GLN A CA 1
ATOM 1534 C C . GLN A 1 193 ? -4.807 -9.086 9.880 1.00 98.69 193 GLN A C 1
ATOM 1536 O O . GLN A 1 193 ? -3.993 -9.539 9.079 1.00 98.69 193 GLN A O 1
ATOM 1541 N N . LEU A 1 194 ? -5.344 -7.869 9.757 1.00 98.50 194 LEU A N 1
ATOM 1542 C CA . LEU A 1 194 ? -4.998 -6.901 8.716 1.00 98.50 194 LEU A CA 1
ATOM 1543 C C . LEU A 1 194 ? -3.479 -6.708 8.637 1.00 98.50 194 LEU A C 1
ATOM 1545 O O . LEU A 1 194 ? -2.884 -6.988 7.597 1.00 98.50 194 LEU A O 1
ATOM 1549 N N . VAL A 1 195 ? -2.834 -6.308 9.739 1.00 98.31 195 VAL A N 1
ATOM 1550 C CA . VAL A 1 195 ? -1.384 -6.040 9.775 1.00 98.31 195 VAL A CA 1
ATOM 1551 C C . VAL A 1 195 ? -0.579 -7.287 9.426 1.00 98.31 195 VAL A C 1
ATOM 1553 O O . VAL A 1 195 ? 0.413 -7.194 8.705 1.00 98.31 195 VAL A O 1
ATOM 1556 N N . GLN A 1 196 ? -1.004 -8.466 9.891 1.00 98.12 196 GLN A N 1
ATOM 1557 C CA . GLN A 1 196 ? -0.347 -9.725 9.543 1.00 98.12 196 GLN A CA 1
ATOM 1558 C C . GLN A 1 196 ? -0.395 -9.998 8.035 1.00 98.12 196 GLN A C 1
ATOM 1560 O O . GLN A 1 196 ? 0.607 -10.423 7.461 1.00 98.12 196 GLN A O 1
ATOM 1565 N N . ARG A 1 197 ? -1.550 -9.772 7.399 1.00 98.56 197 ARG A N 1
ATOM 1566 C CA . ARG A 1 197 ? -1.740 -10.010 5.966 1.00 98.56 197 ARG A CA 1
ATOM 1567 C C . ARG A 1 197 ? -0.936 -9.037 5.109 1.00 98.56 197 ARG A C 1
ATOM 1569 O O . ARG A 1 197 ? -0.241 -9.487 4.204 1.00 98.56 197 ARG A O 1
ATOM 1576 N N . ILE A 1 198 ? -0.964 -7.749 5.448 1.00 98.50 198 ILE A N 1
ATOM 1577 C CA . ILE A 1 198 ? -0.129 -6.728 4.799 1.00 98.50 198 ILE A CA 1
ATOM 1578 C C . ILE A 1 198 ? 1.356 -7.076 4.968 1.00 98.50 198 ILE A C 1
ATOM 1580 O O . ILE A 1 198 ? 2.086 -7.160 3.989 1.00 98.50 198 ILE A O 1
ATOM 1584 N N . SER A 1 199 ? 1.792 -7.428 6.183 1.00 96.50 199 SER A N 1
ATOM 1585 C CA . SER A 1 199 ? 3.189 -7.808 6.454 1.00 96.50 199 SER A CA 1
ATOM 1586 C C . SER A 1 199 ? 3.685 -9.004 5.623 1.00 96.50 199 SER A C 1
ATOM 1588 O O . SER A 1 199 ? 4.890 -9.148 5.408 1.00 96.50 199 SER A O 1
ATOM 1590 N N . ASP A 1 200 ? 2.799 -9.907 5.189 1.00 97.12 200 ASP A N 1
ATOM 1591 C CA . ASP A 1 200 ? 3.155 -11.020 4.299 1.00 97.12 200 ASP A CA 1
ATOM 1592 C C . ASP A 1 200 ? 3.332 -10.577 2.832 1.00 97.12 200 ASP A C 1
ATOM 1594 O O . ASP A 1 200 ? 4.141 -11.184 2.112 1.00 97.12 200 ASP A O 1
ATOM 1598 N N . ASP A 1 201 ? 2.607 -9.541 2.399 1.00 98.56 201 ASP A N 1
ATOM 1599 C CA . ASP A 1 201 ? 2.764 -8.875 1.098 1.00 98.56 201 ASP A CA 1
ATOM 1600 C C . ASP A 1 201 ? 4.071 -8.072 1.065 1.00 98.56 201 ASP A C 1
ATOM 1602 O O . ASP A 1 201 ? 4.933 -8.347 0.227 1.00 98.56 201 ASP A O 1
ATOM 1606 N N . GLU A 1 202 ? 4.312 -7.254 2.091 1.00 97.75 202 GLU A N 1
ATOM 1607 C CA . GLU A 1 202 ? 5.504 -6.405 2.234 1.00 97.75 202 GLU A CA 1
ATOM 1608 C C . GLU A 1 202 ? 6.833 -7.158 2.155 1.00 97.75 202 GLU A C 1
ATOM 1610 O O . GLU A 1 202 ? 7.840 -6.672 1.641 1.00 97.75 202 GLU A O 1
ATOM 1615 N N . ARG A 1 203 ? 6.863 -8.413 2.619 1.00 96.44 203 ARG A N 1
ATOM 1616 C CA . ARG A 1 203 ? 8.051 -9.270 2.469 1.00 96.44 203 ARG A CA 1
ATOM 1617 C C . ARG A 1 203 ? 8.450 -9.470 1.012 1.00 96.44 203 ARG A C 1
ATOM 1619 O O . ARG A 1 203 ? 9.628 -9.693 0.748 1.00 96.44 203 ARG A O 1
ATOM 1626 N N . ARG A 1 204 ? 7.487 -9.478 0.088 1.00 98.25 204 ARG A N 1
ATOM 1627 C CA . ARG A 1 204 ? 7.741 -9.585 -1.352 1.00 98.25 204 ARG A CA 1
ATOM 1628 C C . ARG A 1 204 ? 8.074 -8.224 -1.941 1.00 98.25 204 ARG A C 1
ATOM 1630 O O . ARG A 1 204 ? 8.993 -8.165 -2.754 1.00 98.25 204 ARG A O 1
ATOM 1637 N N . HIS A 1 205 ? 7.384 -7.169 -1.513 1.00 98.38 205 HIS A N 1
ATOM 1638 C CA . HIS A 1 205 ? 7.651 -5.797 -1.941 1.00 98.38 205 HIS A CA 1
ATOM 1639 C C . HIS A 1 205 ? 9.111 -5.412 -1.670 1.00 98.38 205 HIS A C 1
ATOM 1641 O O . HIS A 1 205 ? 9.871 -5.177 -2.607 1.00 98.38 205 HIS A O 1
ATOM 1647 N N . MET A 1 206 ? 9.560 -5.567 -0.421 1.00 96.00 206 MET A N 1
ATOM 1648 C CA . MET A 1 206 ? 10.947 -5.320 -0.011 1.00 96.00 206 MET A CA 1
ATOM 1649 C C . MET A 1 206 ? 11.971 -6.281 -0.633 1.00 96.00 206 MET A C 1
ATOM 1651 O O . MET A 1 206 ? 13.157 -5.962 -0.704 1.00 96.00 206 MET A O 1
ATOM 1655 N N . ALA A 1 207 ? 11.558 -7.495 -1.017 1.00 95.38 207 ALA A N 1
ATOM 1656 C CA . ALA A 1 207 ? 12.450 -8.461 -1.662 1.00 95.38 207 ALA A CA 1
ATOM 1657 C C . ALA A 1 207 ? 12.649 -8.171 -3.153 1.00 95.38 207 ALA A C 1
ATOM 1659 O O . ALA A 1 207 ? 13.597 -8.686 -3.752 1.00 95.38 207 ALA A O 1
ATOM 1660 N N . TRP A 1 208 ? 11.749 -7.405 -3.768 1.00 96.69 208 TRP A N 1
ATOM 1661 C CA . TRP A 1 208 ? 11.950 -6.932 -5.121 1.00 96.69 208 TRP A CA 1
ATOM 1662 C C . TRP A 1 208 ? 12.957 -5.789 -5.102 1.00 96.69 208 TRP A C 1
ATOM 1664 O O . TRP A 1 208 ? 12.753 -4.752 -4.485 1.00 96.69 208 TRP A O 1
ATOM 1674 N N . GLU A 1 209 ? 14.051 -5.987 -5.820 1.00 83.00 209 GLU A N 1
ATOM 1675 C CA . GLU A 1 209 ? 14.993 -4.927 -6.123 1.00 83.00 209 GLU A CA 1
ATOM 1676 C C . GLU A 1 209 ? 15.038 -4.760 -7.644 1.00 83.00 209 GLU A C 1
ATOM 1678 O O . GLU A 1 209 ? 15.117 -5.763 -8.364 1.00 83.00 209 GLU A O 1
ATOM 1683 N N . PRO A 1 210 ? 15.136 -3.527 -8.167 1.00 75.00 210 PRO A N 1
ATOM 1684 C CA . PRO A 1 210 ? 15.364 -3.297 -9.596 1.00 75.00 210 PRO A CA 1
ATOM 1685 C C . PRO A 1 210 ? 16.696 -3.899 -10.117 1.00 75.00 210 PRO A C 1
ATOM 1687 O O . PRO A 1 210 ? 17.012 -3.833 -11.312 1.00 75.00 210 PRO A O 1
ATOM 1690 N N . SER A 1 211 ? 17.535 -4.458 -9.234 1.00 59.81 211 SER A N 1
ATOM 1691 C CA . SER A 1 211 ? 18.982 -4.535 -9.394 1.00 59.81 211 SER A CA 1
ATOM 1692 C C . SER A 1 211 ? 19.486 -5.457 -10.529 1.00 59.81 211 SER A C 1
ATOM 1694 O O . SER A 1 211 ? 19.101 -6.611 -10.706 1.00 59.81 211 SER A O 1
ATOM 1696 N N . ARG A 1 212 ? 20.424 -4.867 -11.295 1.00 52.00 212 ARG A N 1
ATOM 1697 C CA . ARG A 1 212 ? 21.321 -5.379 -12.358 1.00 52.00 212 ARG A CA 1
ATOM 1698 C C . ARG A 1 212 ? 20.681 -6.055 -13.580 1.00 52.00 212 ARG A C 1
ATOM 1700 O O . ARG A 1 212 ? 20.728 -7.274 -13.747 1.00 52.00 212 ARG A O 1
ATOM 1707 N N . ALA A 1 213 ? 20.388 -5.231 -14.587 1.00 39.81 213 ALA A N 1
ATOM 1708 C CA . ALA A 1 213 ? 20.717 -5.576 -15.970 1.00 39.81 213 ALA A CA 1
ATOM 1709 C C . ALA A 1 213 ? 22.220 -5.942 -16.056 1.00 39.81 213 ALA A C 1
ATOM 1711 O O . ALA A 1 213 ? 23.076 -5.068 -16.180 1.00 39.81 213 ALA A O 1
ATOM 1712 N N . GLY A 1 214 ? 22.583 -7.218 -15.871 1.00 37.94 214 GLY A N 1
ATOM 1713 C CA . GLY A 1 214 ? 24.003 -7.585 -15.826 1.00 37.94 214 GLY A CA 1
ATOM 1714 C C . GLY A 1 214 ? 24.412 -8.981 -15.363 1.00 37.94 214 GLY A C 1
ATOM 1715 O O . GLY A 1 214 ? 25.611 -9.251 -15.383 1.00 37.94 214 GLY A O 1
ATOM 1716 N N . ALA A 1 215 ? 23.508 -9.904 -15.020 1.00 38.19 215 ALA A N 1
ATOM 1717 C CA . ALA A 1 215 ? 23.859 -11.330 -15.039 1.00 38.19 215 ALA A CA 1
ATOM 1718 C C . ALA A 1 215 ? 23.831 -11.825 -16.494 1.00 38.19 215 ALA A C 1
ATOM 1720 O O . ALA A 1 215 ? 22.975 -12.604 -16.908 1.00 38.19 215 ALA A O 1
ATOM 1721 N N . THR A 1 216 ? 24.761 -11.308 -17.301 1.00 36.59 216 THR A N 1
ATOM 1722 C CA . THR A 1 216 ? 25.134 -11.976 -18.544 1.00 36.59 216 THR A CA 1
ATOM 1723 C C . THR A 1 216 ? 25.556 -13.390 -18.169 1.00 36.59 216 THR A C 1
ATOM 1725 O O . THR A 1 216 ? 26.391 -13.595 -17.286 1.00 36.59 216 THR A O 1
ATOM 1728 N N . SER A 1 217 ? 24.939 -14.384 -18.800 1.00 34.75 217 SER A N 1
ATOM 1729 C CA . SER A 1 217 ? 25.487 -15.734 -18.807 1.00 34.75 217 SER A CA 1
ATOM 1730 C C . SER A 1 217 ? 26.972 -15.640 -19.190 1.00 34.75 217 SER A C 1
ATOM 1732 O O . SER A 1 217 ? 27.299 -14.851 -20.086 1.00 34.75 217 SER A O 1
ATOM 1734 N N . PRO A 1 218 ? 27.887 -16.384 -18.540 1.00 34.53 218 PRO A N 1
ATOM 1735 C CA . PRO A 1 218 ? 29.285 -16.351 -18.941 1.00 34.53 218 PRO A CA 1
ATOM 1736 C C . PRO A 1 218 ? 29.368 -16.746 -20.423 1.00 34.53 218 PRO A C 1
ATOM 1738 O O . PRO A 1 218 ? 28.643 -17.656 -20.843 1.00 34.53 218 PRO A O 1
ATOM 1741 N N . PRO A 1 219 ? 30.205 -16.080 -21.240 1.00 38.12 219 PRO A N 1
ATOM 1742 C CA . PRO A 1 219 ? 30.374 -16.478 -22.624 1.00 38.12 219 PRO A CA 1
ATOM 1743 C C . PRO A 1 219 ? 30.841 -17.932 -22.636 1.00 38.12 219 PRO A C 1
ATOM 1745 O O . PRO A 1 219 ? 31.848 -18.282 -22.021 1.00 38.12 219 PRO A O 1
ATOM 1748 N N . THR A 1 220 ? 30.094 -18.792 -23.322 1.00 43.12 220 THR A N 1
ATOM 1749 C CA . THR A 1 220 ? 30.557 -20.131 -23.669 1.00 43.12 220 THR A CA 1
ATOM 1750 C C . THR A 1 220 ? 31.786 -19.971 -24.552 1.00 43.12 220 THR A C 1
ATOM 1752 O O . THR A 1 220 ? 31.671 -19.741 -25.757 1.00 43.12 220 THR A O 1
ATOM 1755 N N . THR A 1 221 ? 32.974 -20.040 -23.957 1.00 36.16 221 THR A N 1
ATOM 1756 C CA . THR A 1 221 ? 34.225 -20.114 -24.704 1.00 36.16 221 THR A CA 1
ATOM 1757 C C . THR A 1 221 ? 34.178 -21.392 -25.546 1.00 36.16 221 THR A C 1
ATOM 1759 O O . THR A 1 221 ? 33.971 -22.471 -24.982 1.00 36.16 221 THR A O 1
ATOM 1762 N N . PRO A 1 222 ? 34.357 -21.331 -26.877 1.00 41.44 222 PRO A N 1
ATOM 1763 C CA . PRO A 1 222 ? 34.497 -22.542 -27.660 1.00 41.44 222 PRO A CA 1
ATOM 1764 C C . PRO A 1 222 ? 35.793 -23.220 -27.223 1.00 41.44 222 PRO A C 1
ATOM 1766 O O . PRO A 1 222 ? 36.858 -22.601 -27.206 1.00 41.44 222 PRO A O 1
AT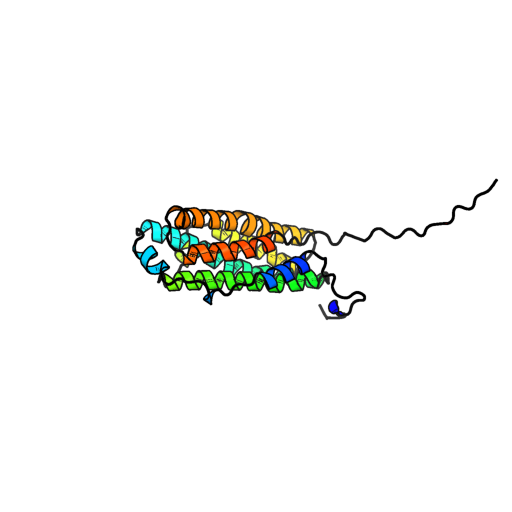OM 1769 N N . THR A 1 223 ? 35.704 -24.492 -26.850 1.00 42.66 223 THR A N 1
ATOM 1770 C CA . THR A 1 223 ? 36.851 -25.351 -26.564 1.00 42.66 223 THR A CA 1
ATOM 1771 C C . THR A 1 223 ? 37.709 -25.485 -27.823 1.00 42.66 223 THR A C 1
ATOM 1773 O O . THR A 1 223 ? 37.507 -26.350 -28.675 1.00 42.66 223 THR A O 1
ATOM 1776 N N . GLY A 1 224 ? 38.684 -24.585 -27.953 1.00 36.25 224 GLY A N 1
ATOM 1777 C CA . GLY A 1 224 ? 39.754 -24.672 -28.932 1.00 36.25 224 GLY A CA 1
ATOM 1778 C C . GLY A 1 224 ? 40.594 -25.915 -28.662 1.00 36.25 224 GLY A C 1
ATOM 1779 O O . GLY A 1 224 ? 41.170 -26.076 -27.587 1.00 36.25 224 GLY A O 1
ATOM 1780 N N . ARG A 1 225 ? 40.636 -26.811 -29.650 1.00 46.91 225 ARG A N 1
ATOM 1781 C CA . ARG A 1 225 ? 41.497 -27.995 -29.683 1.00 46.91 225 ARG A CA 1
ATOM 1782 C C . ARG A 1 225 ? 42.946 -27.602 -29.402 1.00 46.91 225 ARG A C 1
ATOM 1784 O O . ARG A 1 225 ? 43.550 -26.875 -30.184 1.00 46.91 225 ARG A O 1
ATOM 1791 N N . CYS A 1 226 ? 43.524 -28.165 -28.348 1.00 37.06 226 CYS A N 1
ATOM 1792 C CA . CYS A 1 226 ? 44.969 -28.206 -28.190 1.00 37.06 226 CYS A CA 1
ATOM 1793 C C . CYS A 1 226 ? 45.501 -29.344 -29.076 1.00 37.06 226 CYS A C 1
ATOM 1795 O O . CYS A 1 226 ? 45.340 -30.526 -28.761 1.00 37.06 226 CYS A O 1
ATOM 1797 N N . SER A 1 227 ? 46.071 -28.996 -30.229 1.00 42.47 227 SER A N 1
ATOM 1798 C CA . SER A 1 227 ? 46.893 -29.911 -31.015 1.00 42.47 227 SER A CA 1
ATOM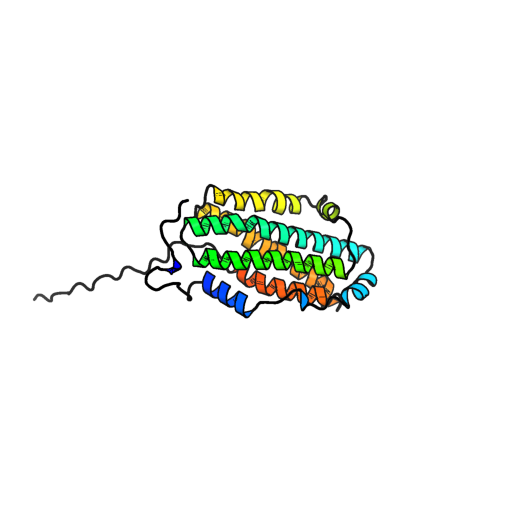 1799 C C . SER A 1 227 ? 48.194 -30.167 -30.260 1.00 42.47 227 SER A C 1
ATOM 1801 O O . SER A 1 227 ? 48.971 -29.242 -30.032 1.00 42.47 227 SER A O 1
ATOM 1803 N N . LYS A 1 228 ? 48.433 -31.426 -29.888 1.00 44.69 228 LYS A N 1
ATOM 1804 C CA . LYS A 1 228 ? 49.754 -31.899 -29.466 1.00 44.69 228 LYS A CA 1
ATOM 1805 C C . LYS A 1 228 ? 50.733 -31.738 -30.630 1.00 44.69 228 LYS A C 1
ATOM 1807 O O . LYS A 1 228 ? 50.439 -32.206 -31.729 1.00 44.69 228 LYS A O 1
ATOM 1812 N N . ALA A 1 229 ? 51.891 -31.144 -30.371 1.00 41.34 229 ALA A N 1
ATOM 1813 C CA . ALA A 1 229 ? 53.052 -31.241 -31.241 1.00 41.34 229 ALA A CA 1
ATOM 1814 C C . ALA A 1 229 ? 54.300 -31.507 -30.387 1.00 41.34 229 ALA A C 1
ATOM 1816 O O . ALA A 1 229 ? 54.559 -30.747 -29.459 1.00 41.34 229 ALA A O 1
ATOM 1817 N N . ALA A 1 230 ? 54.958 -32.613 -30.757 1.00 39.56 230 ALA A N 1
ATOM 1818 C CA . ALA A 1 230 ? 56.338 -33.067 -30.532 1.00 39.56 230 ALA A CA 1
ATOM 1819 C C . ALA A 1 230 ? 56.974 -32.880 -29.146 1.00 39.56 230 ALA A C 1
ATOM 1821 O O . ALA A 1 230 ? 57.382 -31.749 -28.811 1.00 39.56 230 ALA A O 1
#

Solvent-accessible surface area (backbone atoms only — not comparable to full-atom values): 13064 Å² total; per-residue (Å²): 137,83,89,86,80,59,70,77,75,39,89,86,44,73,66,67,85,40,66,41,39,43,43,41,54,48,48,66,76,62,66,80,61,68,85,76,56,64,41,84,59,26,30,63,46,53,69,70,46,53,71,69,55,46,53,52,52,49,37,54,49,45,56,46,35,56,45,28,48,43,53,35,62,42,52,53,30,56,40,56,29,28,56,75,71,64,37,58,51,50,32,56,25,47,55,52,50,41,49,51,28,48,50,49,25,48,41,48,50,53,48,36,55,53,58,63,60,78,74,89,57,66,73,64,50,69,85,32,65,69,57,45,44,44,63,74,41,53,44,47,53,42,22,56,43,25,74,80,43,59,45,74,71,43,49,51,49,25,43,42,48,46,34,50,40,46,46,61,43,50,47,55,51,50,52,51,49,50,42,63,64,22,63,81,68,76,38,35,64,26,60,54,51,49,52,54,54,52,55,62,52,47,58,47,55,56,67,59,67,92,74,66,97,70,84,66,75,77,79,82,72,77,85,74,81,81,78,87,76,137

Radius of gyration: 22.26 Å; Cα contacts (8 Å, |Δi|>4): 212; chains: 1; bounding box: 74×52×58 Å

Sequence (230 aa):
MTRTRYGSLAAGGLNWDSLPLKLFVGGNAKFWDPADIDFSRDRDDWESLTERERDYATRLCAEFIAGEEAVTKDIQPFMAAMRAEGRLGDEMYLTQFAFEEAKHTQVFRLWLDAVGVADDLHSYLDDLPAYRQMFNEELPESLSALDVDPSPAAQVRASVTYNHIVEGMLALTGYYAWHKICVERGILPGMQQLVQRISDDERRHMAWEPSRAGATSPPTTPTGRCSKAA

Mean predicted aligned error: 5.9 Å

pLDDT: mean 92.39, std 16.25, range [34.53, 98.94]